Protein AF-A0A067DI49-F1 (afdb_monomer)

Sequence (352 aa):
MDDAMISKYVERSDAVLLVIIPATQTPDVSSYRALRIAKEHDADSTRTVGIISKMDQAEGDSKALAAVRALLLNQGPPKTSDIPWVAVIGQSVAISSVTSSGAAADSSLEAAWRAEVETLKRLLSGAPQNKLGRVALVDTIAGQIRNRMSLRVPKLLSGLQGKSQIVQDELLKLGDQILENTEGTKALALQLCREFEDKFLQHITGGEGNGWKVVASFEGNFPNRMKQLPLDRHFDMKNVKRVVLEADGYQPYLISPEKGLRSLIKSVLEMAKEPSRLCVDEVHRVLVDIVSAAANATPGLGRYPPFKREVVEIASAALDRFKSDAKKMVVALVDMERVFVPPQHFIRLVQR

InterPro domains:
  IPR000375 Dynamin stalk domain [PF01031] (124-341)
  IPR022812 Dynamin [PTHR11566] (4-348)
  IPR027417 P-loop containing nucleoside triphosphate hydrolase [G3DSA:3.40.50.300] (2-170)
  IPR027417 P-loop containing nucleoside triphosphate hydrolase [SSF52540] (4-163)
  IPR030381 Dynamin-type guanine nucleotide-binding (G) domain [PS51718] (1-154)

Organism: Citrus sinensis (NCBI:txid2711)

Secondary structure (DSSP, 8-state):
--HHHHHHHHSSTTPPEEEEEEGGGGGGGGG-HHHHHHHHH-TT-TTEEEEEE-GGGGTT-HHHHHHHHHHHTT-S-GGGTTS-EEE---S-S-GGG--S-TT-HHHHHHHHHHHHHHHHHHHTTTS-GGGBHHHHHHHHHHHHHHHHHHHHHHHHHHHHHHHHHHHHHHHHHH-S----SHHHHHHHHHHHHHHHHHHHHHHHHSS-TTTHHHHHIIIIIHHHHHHTS-HHHHT-HHHHHHHHHHHH-SSPPSS--HHHHHHHHHHHHHHTHHHHHHHHHHHHHHHHHHHHHHHHH-HHHHT-HHHHHHHHHHHHHHHHHHHHHHHHHHHHHHHHHHH---HHHHHHHH--

Foldseek 3Di:
DDPVVVCVQLLPLLDQQEAEDELVCLLVVVVDPSLVSNCVNCVLQLRYAYEHEQVVVCVPPPSSLVSLQCLLVLNHDPSRSNHNYAYEYDPPPDPPPPPDDPDCPVVVVVVVQVVRLVVCCVSNPPGDSCRYTDVSVCVVNVVSNVSSCVVVVVVVVVVVVVVVVVVVVVDVLLDDDDDPDPVSVVVLLVVLVVLLVVLLVCCQPVVPDLNVQLVCLVPPVLVVVLVPPPVVVLPPPVNLVVLLCVQQNDDDDPDDSVRSVLSSVLVSLQSSLVSQLVSLVSSLVSSLVSSVVSLVVRSSNVNPVVSSVVSSVVSNVVSVVVSVVSSVVSNVVSVVCSVDDDPVVVVVVVVD

Solvent-accessible surface area (backbone atoms only — not comparable to full-atom values): 19640 Å² total; per-residue (Å²): 133,61,66,74,68,53,47,69,52,59,67,39,90,84,50,75,45,77,37,77,42,50,27,68,52,38,70,53,48,90,74,35,66,61,52,52,58,46,41,74,70,34,75,76,26,87,48,39,37,34,34,34,30,41,47,71,78,24,72,87,41,69,64,22,49,52,34,47,48,27,35,60,70,42,64,38,60,85,94,41,38,65,32,59,40,27,40,30,67,54,91,80,66,77,74,84,79,73,86,83,72,100,82,56,68,70,64,53,51,54,49,51,51,51,52,46,34,53,51,49,49,66,75,41,70,90,55,64,69,77,31,42,23,64,67,27,41,50,54,52,50,51,50,50,51,50,54,53,45,67,68,42,52,62,56,52,50,52,53,49,51,53,51,50,49,53,52,51,57,52,45,61,73,72,48,77,80,84,54,90,46,73,65,48,47,52,54,50,52,52,50,44,50,49,52,32,50,55,40,40,50,40,27,58,72,65,58,47,80,60,26,49,57,49,54,43,40,64,74,44,53,37,54,51,50,62,68,66,50,68,54,69,69,58,65,28,69,70,46,43,52,48,50,29,39,72,58,64,44,93,67,88,73,97,61,85,66,61,57,16,54,53,48,52,51,35,55,55,47,55,62,50,41,58,51,53,43,51,42,49,55,52,43,48,53,49,51,48,52,38,50,56,49,17,52,67,70,25,69,70,36,65,77,37,63,69,60,40,49,53,54,48,50,54,54,46,56,49,50,56,52,51,44,56,52,50,45,50,51,54,45,49,55,44,50,55,59,48,74,60,78,62,71,66,59,60,58,54,60,76,76,106

Nearest PDB structures (foldseek):
  8t1h-assembly1_B  TM=4.678E-01  e=9.855E-09  Homo sapiens
  5a3f-assembly1_C  TM=5.062E-01  e=3.973E-08  Homo sapiens
  5a3f-assembly1_A  TM=5.068E-01  e=6.143E-08  Homo sapiens
  5xgf-assembly1_A  TM=1.375E-01  e=3.367E+00  Vibrio diabolicus E0666

pLDDT: mean 85.19, std 12.24, range [36.28, 97.56]

Mean predicted aligned error: 13.89 Å

Radius of gyration: 49.37 Å; Cα contacts (8 Å, |Δi|>4): 325; chains: 1; bounding box: 97×49×128 Å

Structure (mmCIF, N/CA/C/O backbone):
data_AF-A0A067DI49-F1
#
_entry.id   AF-A0A067DI49-F1
#
loop_
_atom_site.group_PDB
_atom_site.id
_atom_site.type_symbol
_atom_site.label_atom_id
_atom_site.label_alt_id
_atom_site.label_comp_id
_atom_site.label_asym_id
_atom_site.label_entity_id
_atom_site.label_seq_id
_atom_site.pdbx_PDB_ins_code
_atom_site.Cartn_x
_atom_site.Cartn_y
_atom_site.Cartn_z
_atom_site.occupancy
_atom_site.B_iso_or_equiv
_atom_site.auth_seq_id
_atom_site.auth_comp_id
_atom_site.auth_asym_id
_atom_site.auth_atom_id
_atom_site.pdbx_PDB_model_num
ATOM 1 N N . MET A 1 1 ? -45.651 5.277 33.529 1.00 55.59 1 MET A N 1
ATOM 2 C CA . MET A 1 1 ? -44.283 5.098 33.003 1.00 55.59 1 MET A CA 1
ATOM 3 C C . MET A 1 1 ? -44.410 4.351 31.697 1.00 55.59 1 MET A C 1
ATOM 5 O O . MET A 1 1 ? -45.009 3.278 31.703 1.00 55.59 1 MET A O 1
ATOM 9 N N . ASP A 1 2 ? -43.912 4.941 30.618 1.00 72.06 2 ASP A N 1
ATOM 10 C CA . ASP A 1 2 ? -43.999 4.364 29.278 1.00 72.06 2 ASP A CA 1
ATOM 11 C C . ASP A 1 2 ? -43.002 3.210 29.139 1.00 72.06 2 ASP A C 1
ATOM 13 O O . ASP A 1 2 ? -41.824 3.360 29.471 1.00 72.06 2 ASP A O 1
ATOM 17 N N . ASP A 1 3 ? -43.464 2.060 28.641 1.00 70.44 3 ASP A N 1
ATOM 18 C CA . ASP A 1 3 ? -42.633 0.860 28.450 1.00 70.44 3 ASP A CA 1
ATOM 19 C C . ASP A 1 3 ? -41.401 1.130 27.574 1.00 70.44 3 ASP A C 1
ATOM 21 O O . ASP A 1 3 ? -40.319 0.604 27.835 1.00 70.44 3 ASP A O 1
ATOM 25 N N . ALA A 1 4 ? -41.527 2.042 26.607 1.00 73.69 4 ALA A N 1
ATOM 26 C CA . ALA A 1 4 ? -40.431 2.474 25.744 1.00 73.69 4 ALA A CA 1
ATOM 27 C C . ALA A 1 4 ? -39.273 3.128 26.521 1.00 73.69 4 ALA 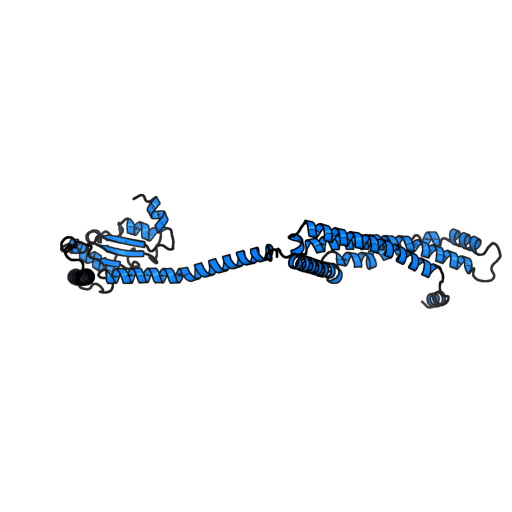A C 1
ATOM 29 O O . ALA A 1 4 ? -38.106 2.965 26.160 1.00 73.69 4 ALA A O 1
ATOM 30 N N . MET A 1 5 ? -39.571 3.848 27.610 1.00 81.88 5 MET A N 1
ATOM 31 C CA . MET A 1 5 ? -38.541 4.488 28.428 1.00 81.88 5 MET A CA 1
ATOM 32 C C . MET A 1 5 ? -37.780 3.454 29.263 1.00 81.88 5 MET A C 1
ATOM 34 O O . MET A 1 5 ? -36.565 3.561 29.390 1.00 81.88 5 MET A O 1
ATOM 38 N N . ILE A 1 6 ? -38.471 2.441 29.795 1.00 83.81 6 ILE A N 1
ATOM 39 C CA . ILE A 1 6 ? -37.869 1.376 30.613 1.00 83.81 6 ILE A CA 1
ATOM 40 C C . ILE A 1 6 ? -37.012 0.445 29.742 1.00 83.81 6 ILE A C 1
ATOM 42 O O . ILE A 1 6 ? -35.877 0.149 30.123 1.00 83.81 6 ILE A O 1
ATOM 46 N N . SER A 1 7 ? -37.499 0.061 28.554 1.00 83.56 7 SER A N 1
ATOM 47 C CA . SER A 1 7 ? -36.782 -0.828 27.619 1.00 83.56 7 SER A CA 1
ATOM 48 C C . SER A 1 7 ? -35.371 -0.320 27.318 1.00 83.56 7 SER A C 1
ATOM 50 O O . SER A 1 7 ? -34.394 -1.052 27.472 1.00 83.56 7 SER A O 1
ATOM 52 N N . LYS A 1 8 ? -35.232 0.988 27.053 1.00 87.31 8 LYS A N 1
ATOM 53 C CA . LYS A 1 8 ? -33.941 1.629 26.755 1.00 87.31 8 LYS A CA 1
ATOM 54 C C . LYS A 1 8 ? -32.885 1.439 27.852 1.00 87.31 8 LYS A C 1
ATOM 56 O O . LYS A 1 8 ? -31.695 1.391 27.547 1.00 87.31 8 LYS A O 1
ATOM 61 N N . TYR A 1 9 ? -33.282 1.376 29.124 1.00 88.31 9 TYR A N 1
ATOM 62 C CA . TYR A 1 9 ? -32.339 1.174 30.232 1.00 88.31 9 TYR A CA 1
ATOM 63 C C . TYR A 1 9 ? -32.104 -0.308 30.525 1.00 88.31 9 TYR A C 1
ATOM 65 O O . TYR A 1 9 ? -30.973 -0.690 30.822 1.00 88.31 9 TYR A O 1
ATOM 73 N N . VAL A 1 10 ? -33.142 -1.139 30.417 1.00 89.69 10 VAL A N 1
ATOM 74 C CA . VAL A 1 10 ? -33.071 -2.571 30.740 1.00 89.69 10 VAL A CA 1
ATOM 75 C C . VAL A 1 10 ? -32.309 -3.362 29.663 1.00 89.69 10 VAL A C 1
ATOM 77 O O . VAL A 1 10 ? -31.545 -4.276 29.991 1.00 89.69 10 VAL A O 1
ATOM 80 N N . GLU A 1 11 ? -32.414 -2.968 28.391 1.00 89.19 11 GLU A N 1
ATOM 81 C CA . GLU A 1 11 ? -31.666 -3.563 27.271 1.00 89.19 11 GLU A CA 1
ATOM 82 C C . GLU A 1 11 ? -30.151 -3.453 27.442 1.00 89.19 11 GLU A C 1
ATOM 84 O O . GLU A 1 11 ? -29.393 -4.322 27.001 1.00 89.19 11 GLU A O 1
ATOM 89 N N . ARG A 1 12 ? -29.675 -2.392 28.101 1.00 88.81 12 ARG A N 1
ATOM 90 C CA . ARG A 1 12 ? -28.240 -2.171 28.225 1.00 88.81 12 ARG A CA 1
ATOM 91 C C . ARG A 1 12 ? -27.620 -3.224 29.127 1.00 88.81 12 ARG A C 1
ATOM 93 O O . ARG A 1 12 ? -27.820 -3.187 30.335 1.00 88.81 12 ARG A O 1
ATOM 100 N N . SER A 1 13 ? -26.794 -4.103 28.561 1.00 83.88 13 SER A N 1
ATOM 101 C CA . SER A 1 13 ? -26.072 -5.164 29.291 1.00 83.88 13 SER A CA 1
ATOM 102 C C . SER A 1 13 ? -25.235 -4.685 30.494 1.00 83.88 13 SER A C 1
ATOM 104 O O . SER A 1 13 ? -24.779 -5.507 31.292 1.00 83.88 13 SER A O 1
ATOM 106 N N . ASP A 1 14 ? -25.018 -3.376 30.643 1.00 83.69 14 ASP A N 1
ATOM 107 C CA . ASP A 1 14 ? -24.306 -2.768 31.758 1.00 83.69 14 ASP A CA 1
ATOM 108 C C . ASP A 1 14 ? -25.160 -2.235 32.906 1.00 83.69 14 ASP A C 1
ATOM 110 O O . ASP A 1 14 ? -24.605 -1.841 33.931 1.00 83.69 14 ASP A O 1
ATOM 114 N N . ALA A 1 15 ? -26.480 -2.248 32.766 1.00 89.44 15 ALA A N 1
ATOM 115 C CA . ALA A 1 15 ? -27.379 -1.908 33.852 1.00 89.44 15 ALA A CA 1
ATOM 116 C C . ALA A 1 15 ? -27.474 -3.061 34.863 1.00 89.44 15 ALA A C 1
ATOM 118 O O . ALA A 1 15 ? -27.574 -4.227 34.474 1.00 89.44 15 ALA A O 1
ATOM 119 N N . VAL A 1 16 ? -27.486 -2.722 36.154 1.00 91.88 16 VAL A N 1
ATOM 120 C CA . VAL A 1 16 ? -27.940 -3.618 37.226 1.00 91.88 16 VAL A CA 1
ATOM 121 C C . VAL A 1 16 ? -29.437 -3.385 37.407 1.00 91.88 16 VAL A C 1
ATOM 123 O O . VAL A 1 16 ? -29.873 -2.249 37.589 1.00 91.88 16 VAL A O 1
ATOM 126 N N . LEU A 1 17 ? -30.224 -4.452 37.318 1.00 93.81 17 LEU A N 1
ATOM 127 C CA . LEU A 1 17 ? -31.678 -4.406 37.394 1.00 93.81 17 LEU A CA 1
ATOM 128 C C . LEU A 1 17 ? -32.112 -4.596 38.846 1.00 93.81 17 LEU A C 1
ATOM 130 O O . LEU A 1 17 ? -31.770 -5.593 39.475 1.00 93.81 17 LEU A O 1
ATOM 134 N N . LEU A 1 18 ? -32.876 -3.647 39.380 1.00 93.94 18 LEU A N 1
ATOM 135 C CA . LEU A 1 18 ? -33.420 -3.714 40.736 1.00 93.94 18 LEU A CA 1
ATOM 136 C C . LEU A 1 18 ? -34.926 -3.971 40.650 1.00 93.94 18 LEU A C 1
ATOM 138 O O . LEU A 1 18 ? -35.691 -3.097 40.240 1.00 93.94 18 LEU A O 1
ATOM 142 N N . VAL A 1 19 ? -35.358 -5.177 41.016 1.00 93.81 19 VAL A N 1
ATOM 143 C CA . VAL A 1 19 ? -36.769 -5.582 40.992 1.00 93.81 19 VAL A CA 1
ATOM 144 C C . VAL A 1 19 ? -37.356 -5.394 42.383 1.00 93.81 19 VAL A C 1
ATOM 146 O O . VAL A 1 19 ? -37.091 -6.181 43.285 1.00 93.81 19 VAL A O 1
ATOM 149 N N . ILE A 1 20 ? -38.160 -4.346 42.560 1.00 93.12 20 ILE A N 1
ATOM 150 C CA . ILE A 1 20 ? -38.756 -3.994 43.854 1.00 93.12 20 ILE A CA 1
ATOM 151 C C . ILE A 1 20 ? -40.190 -4.517 43.930 1.00 93.12 20 ILE A C 1
ATOM 153 O O . ILE A 1 20 ? -41.032 -4.148 43.107 1.00 93.12 20 ILE A O 1
ATOM 157 N N . ILE A 1 21 ? -40.472 -5.336 44.942 1.00 92.62 21 ILE A N 1
ATOM 158 C CA . ILE A 1 21 ? -41.776 -5.962 45.180 1.00 92.62 21 ILE A CA 1
ATOM 159 C C . ILE A 1 21 ? -42.216 -5.670 46.624 1.00 92.62 21 ILE A C 1
ATOM 161 O O . ILE A 1 21 ? -41.411 -5.808 47.546 1.00 92.62 21 ILE A O 1
ATOM 165 N N . PRO A 1 22 ? -43.457 -5.222 46.871 1.00 92.38 22 PRO A N 1
ATOM 166 C CA . PRO A 1 22 ? -43.994 -5.106 48.227 1.00 92.38 22 PRO A CA 1
ATOM 167 C C . PRO A 1 22 ? -44.171 -6.479 48.887 1.00 92.38 22 PRO A C 1
ATOM 169 O O . PRO A 1 22 ? -44.634 -7.416 48.239 1.00 92.38 22 PRO A O 1
ATOM 172 N N . ALA A 1 23 ? -43.890 -6.588 50.186 1.00 90.50 23 ALA A N 1
ATOM 173 C CA . ALA A 1 23 ? -43.979 -7.843 50.934 1.00 90.50 23 ALA A CA 1
ATOM 174 C C . ALA A 1 23 ? -45.366 -8.507 50.843 1.00 90.50 23 ALA A C 1
ATOM 176 O O . ALA A 1 23 ? -45.455 -9.723 50.677 1.00 90.50 23 ALA A O 1
ATOM 177 N N . THR A 1 24 ? -46.442 -7.719 50.847 1.00 89.38 24 THR A N 1
ATOM 178 C CA . THR A 1 24 ? -47.829 -8.200 50.714 1.00 89.38 24 THR A CA 1
ATOM 179 C C . THR A 1 24 ? -48.140 -8.827 49.350 1.00 89.38 24 THR A C 1
ATOM 181 O O . THR A 1 24 ? -49.028 -9.665 49.249 1.00 89.38 24 THR A O 1
ATOM 184 N N . GLN A 1 25 ? -47.396 -8.471 48.298 1.00 90.44 25 GLN A N 1
ATOM 185 C CA . GLN A 1 25 ? -47.594 -8.970 46.927 1.00 90.44 25 GLN A CA 1
ATOM 186 C C . GLN A 1 25 ? -46.663 -10.138 46.572 1.00 90.44 25 GLN A C 1
ATOM 188 O O . GLN A 1 25 ? -46.716 -10.678 45.468 1.00 90.44 25 GLN A O 1
ATOM 193 N N . THR A 1 26 ? -45.817 -10.557 47.512 1.00 88.06 26 THR A N 1
ATOM 194 C CA . THR A 1 26 ? -44.875 -11.667 47.333 1.00 88.06 26 THR A CA 1
ATOM 195 C C . THR A 1 26 ? -45.530 -13.008 46.965 1.00 88.06 26 THR A C 1
ATOM 197 O O . THR A 1 26 ? -44.933 -13.741 46.176 1.00 88.06 26 THR A O 1
ATOM 200 N N . PRO A 1 27 ? -46.739 -13.368 47.449 1.00 89.00 27 PRO A N 1
ATOM 201 C CA . PRO A 1 27 ? -47.404 -14.600 47.015 1.00 89.00 27 PRO A CA 1
ATOM 202 C C . PRO A 1 27 ? -47.628 -14.680 45.497 1.00 89.00 27 PRO A C 1
ATOM 204 O O . PRO A 1 27 ? -47.541 -15.764 44.925 1.00 89.00 27 PRO A O 1
ATOM 207 N N . ASP A 1 28 ? -47.822 -13.533 44.839 1.00 89.69 28 ASP A N 1
ATOM 208 C CA . ASP A 1 28 ? -48.100 -13.432 43.402 1.00 89.69 28 ASP A CA 1
ATOM 209 C C . ASP A 1 28 ? -46.881 -12.949 42.595 1.00 89.69 28 ASP A C 1
ATOM 211 O O . ASP A 1 28 ? -47.020 -12.455 41.472 1.00 89.69 28 ASP A O 1
ATOM 215 N N . VAL A 1 29 ? -45.663 -13.135 43.128 1.00 88.56 29 VAL A N 1
ATOM 216 C CA . VAL A 1 29 ? -44.389 -12.651 42.556 1.00 88.56 29 VAL A CA 1
ATOM 217 C C . VAL A 1 29 ? -44.216 -12.977 41.065 1.00 88.56 29 VAL A C 1
ATOM 219 O O . VAL A 1 29 ? -43.705 -12.160 40.303 1.00 88.56 29 VAL A O 1
ATOM 222 N N . SER A 1 30 ? -44.698 -14.143 40.618 1.00 86.44 30 SER A N 1
ATOM 223 C CA . SER A 1 30 ? -44.573 -14.611 39.227 1.00 86.44 30 SER A CA 1
ATOM 224 C C . SER A 1 30 ? -45.362 -13.762 38.223 1.00 86.44 30 SER A C 1
ATOM 226 O O . SER A 1 30 ? -45.033 -13.751 37.037 1.00 86.44 30 SER A O 1
ATOM 228 N N . SER A 1 31 ? -46.404 -13.071 38.691 1.00 88.50 31 SER A N 1
ATOM 229 C CA . SER A 1 31 ? -47.254 -12.180 37.892 1.00 88.50 31 SER A CA 1
ATOM 230 C C . SER A 1 31 ? -46.754 -10.733 37.874 1.00 88.50 31 SER A C 1
ATOM 232 O O . SER A 1 31 ? -47.249 -9.910 37.101 1.00 88.50 31 SER A O 1
ATOM 234 N N . TYR A 1 32 ? -45.755 -10.408 38.701 1.00 90.56 32 TYR A N 1
ATOM 235 C CA . TYR A 1 32 ? -45.306 -9.039 38.884 1.00 90.56 32 TYR A CA 1
ATOM 236 C C . TYR A 1 32 ? -44.615 -8.508 37.622 1.00 90.56 32 TYR A C 1
ATOM 238 O O . TYR A 1 32 ? -43.635 -9.075 37.128 1.00 90.56 32 TYR A O 1
ATOM 246 N N . ARG A 1 33 ? -45.107 -7.378 37.098 1.00 89.56 33 ARG A N 1
ATOM 247 C CA . ARG A 1 33 ? -44.651 -6.805 35.818 1.00 89.56 33 ARG A CA 1
ATOM 248 C C . ARG A 1 33 ? -43.145 -6.554 35.783 1.00 89.56 33 ARG A C 1
ATOM 250 O O . ARG A 1 33 ? -42.508 -6.878 34.785 1.00 89.56 33 ARG A O 1
ATOM 257 N N . ALA A 1 34 ? -42.576 -6.011 36.861 1.00 89.19 34 ALA A N 1
ATOM 258 C CA . ALA A 1 34 ? -41.148 -5.700 36.910 1.00 89.19 34 ALA A CA 1
ATOM 259 C C . ALA A 1 34 ? -40.275 -6.963 36.826 1.00 89.19 34 ALA A C 1
ATOM 261 O O . ALA A 1 34 ? -39.234 -6.939 36.177 1.00 89.19 34 ALA A O 1
ATOM 262 N N . LEU A 1 35 ? -40.725 -8.080 37.415 1.00 91.25 35 LEU A N 1
ATOM 263 C CA . LEU A 1 35 ? -40.021 -9.358 37.314 1.00 91.25 35 LEU A CA 1
ATOM 264 C C . LEU A 1 35 ? -40.076 -9.907 35.885 1.00 91.25 35 LEU A C 1
ATOM 266 O O . LEU A 1 35 ? -39.073 -10.410 35.384 1.00 91.25 35 LEU A O 1
ATOM 270 N N . ARG A 1 36 ? -41.230 -9.789 35.214 1.00 90.50 36 ARG A N 1
ATOM 271 C CA . ARG A 1 36 ? -41.388 -10.233 33.821 1.00 90.50 36 ARG A CA 1
ATOM 272 C C . ARG A 1 36 ? -40.436 -9.491 32.882 1.00 90.50 36 ARG A C 1
ATOM 274 O O . ARG A 1 36 ? -39.726 -10.145 32.131 1.00 90.50 36 ARG A O 1
ATOM 281 N N . ILE A 1 37 ? -40.383 -8.161 32.987 1.00 90.25 37 ILE A N 1
ATOM 282 C CA . ILE A 1 37 ? -39.475 -7.322 32.187 1.00 90.25 37 ILE A CA 1
ATOM 283 C C . ILE A 1 37 ? -38.010 -7.666 32.496 1.00 90.25 37 ILE A C 1
ATOM 285 O O . ILE A 1 37 ? -37.200 -7.802 31.585 1.00 90.25 37 ILE A O 1
ATOM 289 N N . ALA A 1 38 ? -37.657 -7.864 33.771 1.00 91.19 38 ALA A N 1
ATOM 290 C CA . ALA A 1 38 ? -36.295 -8.250 34.134 1.00 91.19 38 ALA A CA 1
ATOM 291 C C . ALA A 1 38 ? -35.897 -9.604 33.524 1.00 91.19 38 ALA A C 1
ATOM 293 O O . ALA A 1 38 ? -34.827 -9.709 32.935 1.00 91.19 38 ALA A O 1
ATOM 294 N N . LYS A 1 39 ? -36.766 -10.621 33.589 1.00 90.44 39 LYS A N 1
ATOM 295 C CA . LYS A 1 39 ? -36.492 -11.950 33.013 1.00 90.44 39 LYS A CA 1
ATOM 296 C C . LYS A 1 39 ? -36.500 -11.979 31.481 1.00 90.44 39 LYS A C 1
ATOM 298 O O . LYS A 1 39 ? -35.840 -12.839 30.911 1.00 90.44 39 LYS A O 1
ATOM 303 N N . GLU A 1 40 ? -37.194 -11.056 30.821 1.00 91.06 40 GLU A N 1
ATOM 304 C CA . GLU A 1 40 ? -37.155 -10.907 29.359 1.00 91.06 40 GLU A CA 1
ATOM 305 C C . GLU A 1 40 ? -35.768 -10.465 28.862 1.00 91.06 40 GLU A C 1
ATOM 307 O O . GLU A 1 40 ? -35.294 -10.943 27.836 1.00 91.06 40 GLU A O 1
ATOM 312 N N . HIS A 1 41 ? -35.075 -9.620 29.633 1.00 90.56 41 HIS A N 1
ATOM 313 C CA . HIS A 1 41 ? -33.753 -9.088 29.276 1.00 90.56 41 HIS A CA 1
ATOM 314 C C . HIS A 1 41 ? -32.581 -9.675 30.091 1.00 90.56 41 HIS A C 1
ATOM 316 O O . HIS A 1 41 ? -31.421 -9.328 29.843 1.00 90.56 41 HIS A O 1
ATOM 322 N N . ASP A 1 42 ? -32.855 -10.513 31.091 1.00 91.62 42 ASP A N 1
ATOM 323 C CA . ASP A 1 42 ? -31.879 -11.184 31.960 1.00 91.62 42 ASP A CA 1
ATOM 324 C C . ASP A 1 42 ? -32.443 -12.530 32.454 1.00 91.62 42 ASP A C 1
ATOM 326 O O . ASP A 1 42 ? -32.758 -12.710 33.635 1.00 91.62 42 ASP A O 1
ATOM 330 N N . ALA A 1 43 ? -32.603 -13.479 31.524 1.00 90.06 43 ALA A N 1
ATOM 331 C CA . ALA A 1 43 ? -33.189 -14.798 31.781 1.00 90.06 43 ALA A CA 1
ATOM 332 C C . ALA A 1 43 ? -32.474 -15.558 32.914 1.00 90.06 43 ALA A C 1
ATOM 334 O O . ALA A 1 43 ? -33.137 -16.106 33.796 1.00 90.06 43 ALA A O 1
ATOM 335 N N . ASP A 1 44 ? -31.143 -15.489 32.942 1.00 88.94 44 ASP A N 1
ATOM 336 C CA . ASP A 1 44 ? -30.279 -16.144 33.934 1.00 88.94 44 ASP A CA 1
ATOM 337 C C . ASP A 1 44 ? -30.088 -15.311 35.216 1.00 88.94 44 ASP A C 1
ATOM 339 O O . ASP A 1 44 ? -29.379 -15.715 36.133 1.00 88.94 44 ASP A O 1
ATOM 343 N N . SER A 1 45 ? -30.696 -14.120 35.293 1.00 90.06 45 SER A N 1
ATOM 344 C CA . SER A 1 45 ? -30.607 -13.217 36.451 1.00 90.06 45 SER A CA 1
ATOM 345 C C . SER A 1 45 ? -29.181 -12.816 36.861 1.00 90.06 45 SER A C 1
ATOM 347 O O . SER A 1 45 ? -28.916 -12.493 38.017 1.00 90.06 45 SER A O 1
ATOM 349 N N . THR A 1 46 ? -28.260 -12.752 35.896 1.00 88.94 46 THR A N 1
ATOM 350 C CA . THR A 1 46 ? -26.837 -12.427 36.119 1.00 88.94 46 THR A CA 1
ATOM 351 C C . THR A 1 46 ? -26.571 -10.976 36.518 1.00 88.94 46 THR A C 1
ATOM 353 O O . THR A 1 46 ? -25.434 -10.617 36.838 1.00 88.94 46 THR A O 1
ATOM 356 N N . ARG A 1 47 ? -27.580 -10.109 36.417 1.00 91.25 47 ARG A N 1
ATOM 357 C CA . ARG A 1 47 ? -27.494 -8.673 36.715 1.00 91.25 47 ARG A CA 1
ATOM 358 C C . ARG A 1 47 ? -28.749 -8.151 37.411 1.00 91.25 47 ARG A C 1
ATOM 360 O O . ARG A 1 47 ? -28.959 -6.941 37.436 1.00 91.25 47 ARG A O 1
ATOM 367 N N . THR A 1 48 ? -29.574 -9.042 37.956 1.00 93.69 48 THR A N 1
ATOM 368 C CA . THR A 1 48 ? -30.843 -8.703 38.606 1.00 93.69 48 THR A CA 1
ATOM 369 C C . THR A 1 48 ? -30.741 -8.902 40.115 1.00 93.69 48 THR A C 1
ATOM 371 O O . THR A 1 48 ? -30.243 -9.925 40.568 1.00 93.69 48 THR A O 1
ATOM 374 N N . VAL A 1 49 ? -31.233 -7.945 40.901 1.00 94.88 49 VAL A N 1
ATOM 375 C CA . VAL A 1 49 ? -31.379 -8.041 42.361 1.00 94.88 49 VAL A CA 1
ATOM 376 C C . VAL A 1 49 ? -32.841 -7.843 42.722 1.00 94.88 49 VAL A C 1
ATOM 378 O O . VAL A 1 49 ? -33.480 -6.893 42.267 1.00 94.88 49 VAL A O 1
ATOM 381 N N . GLY A 1 50 ? -33.367 -8.738 43.548 1.00 94.50 50 GLY A N 1
ATOM 382 C CA . GLY A 1 50 ? -34.722 -8.663 44.065 1.00 94.50 50 GLY A CA 1
ATOM 383 C C . GLY A 1 50 ? -34.757 -7.925 45.399 1.00 94.50 50 GLY A C 1
ATOM 384 O O . GLY A 1 50 ? -33.975 -8.217 46.300 1.00 94.50 50 GLY A O 1
ATOM 385 N N . ILE A 1 51 ? -35.672 -6.975 45.549 1.00 95.12 51 ILE A N 1
ATOM 386 C CA . ILE A 1 51 ? -35.852 -6.193 46.772 1.00 95.12 51 ILE A CA 1
ATOM 387 C C . ILE A 1 51 ? -37.288 -6.377 47.242 1.00 95.12 51 ILE A C 1
ATOM 389 O O . ILE A 1 51 ? -38.231 -6.001 46.546 1.00 95.12 51 ILE A O 1
ATOM 393 N N . ILE A 1 52 ? -37.452 -6.925 48.440 1.00 93.56 52 ILE A N 1
ATOM 394 C CA . ILE A 1 52 ? -38.747 -7.065 49.095 1.00 93.56 52 ILE A CA 1
ATOM 395 C C . ILE A 1 52 ? -38.901 -5.894 50.060 1.00 93.56 52 ILE A C 1
ATOM 397 O O . ILE A 1 52 ? -38.200 -5.810 51.064 1.00 93.56 52 ILE A O 1
ATOM 401 N N . SER A 1 53 ? -39.791 -4.968 49.726 1.00 91.69 53 SER A N 1
ATOM 402 C CA . SER A 1 53 ? -40.021 -3.726 50.471 1.00 91.69 53 SER A CA 1
ATOM 403 C C . SER A 1 53 ? -41.258 -3.810 51.367 1.00 91.69 53 SER A C 1
ATOM 405 O O . SER A 1 53 ? -42.100 -4.685 51.180 1.00 91.69 53 SER A O 1
ATOM 407 N N . LYS A 1 54 ? -41.408 -2.856 52.295 1.00 88.69 54 LYS A N 1
ATOM 408 C CA . LYS A 1 54 ? -42.599 -2.708 53.157 1.00 88.69 54 LYS A CA 1
ATOM 409 C C . LYS A 1 54 ? -42.922 -3.968 53.979 1.00 88.69 54 LYS A C 1
ATOM 411 O O . LYS A 1 54 ? -44.071 -4.399 54.038 1.00 88.69 54 LYS A O 1
ATOM 416 N N . MET A 1 55 ? -41.899 -4.592 54.571 1.00 87.62 55 MET A N 1
ATOM 417 C CA . MET A 1 55 ? -42.077 -5.814 55.373 1.00 87.62 55 MET A CA 1
ATOM 418 C C . MET A 1 55 ? -42.967 -5.605 56.607 1.00 87.62 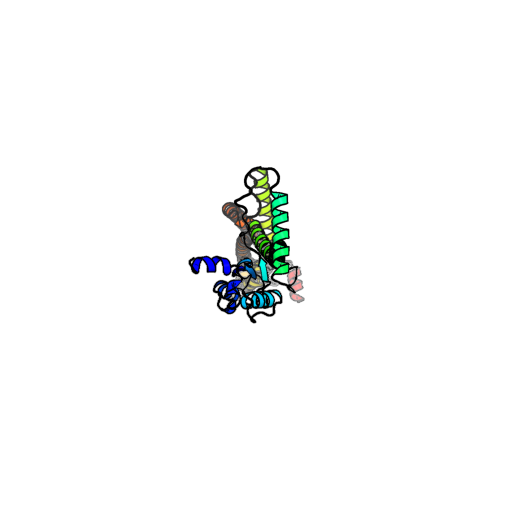55 MET A C 1
ATOM 420 O O . MET A 1 55 ? -43.642 -6.530 57.042 1.00 87.62 55 MET A O 1
ATOM 424 N N . ASP A 1 56 ? -42.993 -4.385 57.136 1.00 84.25 56 ASP A N 1
ATOM 425 C CA . ASP A 1 56 ? -43.867 -3.934 58.219 1.00 84.25 56 ASP A CA 1
ATOM 426 C C . ASP A 1 56 ? -45.356 -4.135 57.897 1.00 84.25 56 ASP A C 1
ATOM 428 O O . ASP A 1 56 ? -46.131 -4.535 58.757 1.00 84.25 56 ASP A O 1
ATOM 432 N N . GLN A 1 57 ? -45.755 -3.957 56.636 1.00 85.81 57 GLN A N 1
ATOM 433 C CA . GLN A 1 57 ? -47.152 -4.113 56.212 1.00 85.81 57 GLN A CA 1
ATOM 434 C C . GLN A 1 57 ? -47.594 -5.576 56.080 1.00 85.81 57 GLN A C 1
ATOM 436 O O . GLN A 1 57 ? -48.781 -5.842 55.911 1.00 85.81 57 GLN A O 1
ATOM 441 N N . ALA A 1 58 ? -46.653 -6.520 56.126 1.00 84.88 58 ALA A N 1
ATOM 442 C CA . ALA A 1 58 ? -46.937 -7.951 56.123 1.00 84.88 58 ALA A CA 1
ATOM 443 C C . ALA A 1 58 ? -47.020 -8.538 57.549 1.00 84.88 58 ALA A C 1
ATOM 445 O O . ALA A 1 58 ? -47.225 -9.745 57.699 1.00 84.88 58 ALA A O 1
ATOM 446 N N . GLU A 1 59 ? -46.868 -7.718 58.600 1.00 79.62 59 GLU A N 1
ATOM 447 C CA . GLU A 1 59 ? -47.012 -8.140 59.999 1.00 79.62 59 GLU A CA 1
ATOM 448 C C . GLU A 1 59 ? -48.473 -8.553 60.267 1.00 79.62 59 GLU A C 1
ATOM 450 O O . GLU A 1 59 ? -49.367 -7.723 60.389 1.00 79.62 59 GLU A O 1
ATOM 455 N N . GLY A 1 60 ? -48.724 -9.868 60.291 1.00 80.88 60 GLY A N 1
ATOM 456 C CA . GLY A 1 60 ? -50.059 -10.465 60.457 1.00 80.88 60 GLY A CA 1
ATOM 457 C C . GLY A 1 60 ? -50.548 -11.295 59.263 1.00 80.88 60 GLY A C 1
ATOM 458 O O . GLY A 1 60 ? -51.459 -12.105 59.428 1.00 80.88 60 GLY A O 1
ATOM 459 N N . ASP A 1 61 ? -49.913 -11.179 58.092 1.00 89.00 61 ASP A N 1
ATOM 460 C CA . ASP A 1 61 ? -50.212 -12.013 56.920 1.00 89.00 61 ASP A CA 1
ATOM 461 C C . ASP A 1 61 ? -49.250 -13.210 56.851 1.00 89.00 61 ASP A C 1
ATOM 463 O O . ASP A 1 61 ? -48.120 -13.132 56.354 1.00 89.00 61 ASP A O 1
ATOM 467 N N . SER A 1 62 ? -49.709 -14.358 57.355 1.00 86.31 62 SER A N 1
ATOM 468 C CA . SER A 1 62 ? -48.920 -15.594 57.374 1.00 86.31 62 SER A CA 1
ATOM 469 C C . SER A 1 62 ? -48.557 -16.097 55.972 1.00 86.31 62 SER A C 1
ATOM 471 O O . SER A 1 62 ? -47.485 -16.685 55.801 1.00 86.31 62 SER A O 1
ATOM 473 N N . LYS A 1 63 ? -49.398 -15.834 54.960 1.00 89.12 63 LYS A N 1
ATOM 474 C CA . LYS A 1 63 ? -49.168 -16.248 53.570 1.00 89.12 63 LYS A CA 1
ATOM 475 C C . LYS A 1 63 ? -48.078 -15.393 52.929 1.00 89.12 63 LYS A C 1
ATOM 477 O O . LYS A 1 63 ? -47.170 -15.942 52.302 1.00 89.12 63 LYS A O 1
ATOM 482 N N . ALA A 1 64 ? -48.128 -14.074 53.119 1.00 89.38 64 ALA A N 1
ATOM 483 C CA . ALA A 1 64 ? -47.088 -13.165 52.642 1.00 89.38 64 ALA A CA 1
ATOM 484 C C . ALA A 1 64 ? -45.731 -13.474 53.290 1.00 89.38 64 ALA A C 1
ATOM 486 O O . ALA A 1 64 ? -44.738 -13.639 52.581 1.00 89.38 64 ALA A O 1
ATOM 487 N N . LEU A 1 65 ? -45.687 -13.652 54.614 1.00 88.44 65 LEU A N 1
ATOM 488 C CA . LEU A 1 65 ? -44.447 -13.977 55.329 1.00 88.44 65 LEU A CA 1
ATOM 489 C C . LEU A 1 65 ? -43.854 -15.327 54.895 1.00 88.44 65 LEU A C 1
ATOM 491 O O . LEU A 1 65 ? -42.637 -15.439 54.741 1.00 88.44 65 LEU A O 1
ATOM 495 N N . ALA A 1 66 ? -44.688 -16.343 54.649 1.00 88.19 66 ALA A N 1
ATOM 496 C CA . ALA A 1 66 ? -44.228 -17.625 54.114 1.00 88.19 66 ALA A CA 1
ATOM 497 C C . ALA A 1 66 ? -43.624 -17.479 52.705 1.00 88.19 66 ALA A C 1
ATOM 499 O O . ALA A 1 66 ? -42.545 -18.015 52.444 1.00 88.19 66 ALA A O 1
ATOM 500 N N . ALA A 1 67 ? -44.265 -16.704 51.822 1.00 89.56 67 ALA A N 1
ATOM 501 C CA . ALA A 1 67 ? -43.766 -16.444 50.470 1.00 89.56 67 ALA A CA 1
ATOM 502 C C . ALA A 1 67 ? -42.435 -15.668 50.472 1.00 89.56 67 ALA A C 1
ATOM 504 O O . ALA A 1 67 ? -41.512 -16.014 49.735 1.00 89.56 67 ALA A O 1
ATOM 505 N N . VAL A 1 68 ? -42.298 -14.662 51.343 1.00 89.56 68 VAL A N 1
ATOM 506 C CA . VAL A 1 68 ? -41.041 -13.919 51.535 1.00 89.56 68 VAL A CA 1
ATOM 507 C C . VAL A 1 68 ? -39.919 -14.848 51.988 1.00 89.56 68 VAL A C 1
ATOM 509 O O . VAL A 1 68 ? -38.830 -14.814 51.416 1.00 89.56 68 VAL A O 1
ATOM 512 N N . ARG A 1 69 ? -40.169 -15.708 52.984 1.00 89.19 69 ARG A N 1
ATOM 513 C CA . ARG A 1 69 ? -39.166 -16.678 53.456 1.00 89.19 69 ARG A CA 1
ATOM 514 C C . ARG A 1 69 ? -38.735 -17.625 52.340 1.00 89.19 69 ARG A C 1
ATOM 516 O O . ARG A 1 69 ? -37.537 -17.849 52.181 1.00 89.19 69 ARG A O 1
ATOM 523 N N . ALA A 1 70 ? -39.681 -18.117 51.539 1.00 89.19 70 ALA A N 1
ATOM 524 C CA . ALA A 1 70 ? -39.377 -18.965 50.392 1.00 89.19 70 ALA A CA 1
ATOM 525 C C . ALA A 1 70 ? -38.462 -18.252 49.379 1.00 89.19 70 ALA A C 1
ATOM 527 O O . ALA A 1 70 ? -37.459 -18.829 48.965 1.00 89.19 70 ALA A O 1
ATOM 528 N N . LEU A 1 71 ? -38.723 -16.982 49.038 1.00 90.00 71 LEU A N 1
ATOM 529 C CA . LEU A 1 71 ? -37.839 -16.206 48.153 1.00 90.00 71 LEU A CA 1
ATOM 530 C C . LEU A 1 71 ? -36.440 -15.993 48.743 1.00 90.00 71 LEU A C 1
ATOM 532 O O . LEU A 1 71 ? -35.445 -16.180 48.046 1.00 90.00 71 LEU A O 1
ATOM 536 N N . LEU A 1 72 ? -36.341 -15.645 50.029 1.00 89.88 72 LEU A N 1
ATOM 537 C CA . LEU A 1 72 ? -35.048 -15.432 50.692 1.00 89.88 72 LEU A CA 1
ATOM 538 C C . LEU A 1 72 ? -34.220 -16.722 50.797 1.00 89.88 72 LEU A C 1
ATOM 540 O O . LEU A 1 72 ? -32.990 -16.661 50.777 1.00 89.88 72 LEU A O 1
ATOM 544 N N . LEU A 1 73 ? -34.867 -17.885 50.867 1.00 89.00 73 LEU A N 1
ATOM 545 C CA . LEU A 1 73 ? -34.220 -19.201 50.854 1.00 89.00 73 LEU A CA 1
ATOM 546 C C . LEU A 1 73 ? -33.982 -19.750 49.437 1.00 89.00 73 LEU A C 1
ATOM 548 O O . LEU A 1 73 ? -33.507 -20.874 49.303 1.00 89.00 73 LEU A O 1
ATOM 552 N N . ASN A 1 74 ? -34.281 -18.971 48.389 1.00 87.12 74 ASN A N 1
ATOM 553 C CA . ASN A 1 74 ? -34.233 -19.388 46.981 1.00 87.12 74 ASN A CA 1
ATOM 554 C C . ASN A 1 74 ? -35.152 -20.592 46.661 1.00 87.12 74 ASN A C 1
ATOM 556 O O . ASN A 1 74 ? -34.923 -21.322 45.703 1.00 87.12 74 ASN A O 1
ATOM 560 N N . GLN A 1 75 ? -36.205 -20.788 47.455 1.00 86.44 75 GLN A N 1
ATOM 561 C CA . GLN A 1 75 ? -37.235 -21.827 47.309 1.00 86.44 75 GLN A CA 1
ATOM 562 C C . GLN A 1 75 ? -38.541 -21.274 46.711 1.00 86.44 75 GLN A C 1
ATOM 564 O O . GLN A 1 75 ? -39.600 -21.892 46.815 1.00 86.44 75 GLN A O 1
ATOM 569 N N . GLY A 1 76 ? -38.493 -20.074 46.132 1.00 83.94 76 GLY A N 1
ATOM 570 C CA . GLY A 1 76 ? -39.623 -19.489 45.425 1.00 83.94 76 GLY A CA 1
ATOM 571 C C . GLY A 1 76 ? -39.903 -20.162 44.077 1.00 83.94 76 GLY A C 1
ATOM 572 O O . GLY A 1 76 ? -39.284 -21.166 43.723 1.00 83.94 76 GLY A O 1
ATOM 573 N N . PRO A 1 77 ? -40.819 -19.592 43.277 1.00 86.00 77 PRO A N 1
ATOM 574 C CA . PRO A 1 77 ? -41.076 -20.060 41.920 1.00 86.00 77 PRO A CA 1
ATOM 575 C C . PRO A 1 77 ? -39.786 -20.155 41.080 1.00 86.00 77 PRO A C 1
ATOM 577 O O . PRO A 1 77 ? -38.886 -19.332 41.276 1.00 86.00 77 PRO A O 1
ATOM 580 N N . PRO A 1 78 ? -39.711 -21.047 40.071 1.00 84.38 78 PRO A N 1
ATOM 581 C CA . PRO A 1 78 ? -38.496 -21.266 39.272 1.00 84.38 78 PRO A CA 1
ATOM 582 C C . PRO A 1 78 ? -37.921 -19.992 38.639 1.00 84.38 78 PRO A C 1
ATOM 584 O O . PRO A 1 78 ? -36.720 -19.840 38.488 1.00 84.38 78 PRO A O 1
ATOM 587 N N . LYS A 1 79 ? -38.774 -19.012 38.315 1.00 83.44 79 LYS A N 1
ATOM 588 C CA . LYS A 1 79 ? -38.351 -17.714 37.762 1.00 83.44 79 LYS A CA 1
ATOM 589 C C . LYS A 1 79 ? -37.662 -16.794 38.780 1.00 83.44 79 LYS A C 1
ATOM 591 O O . LYS A 1 79 ? -37.280 -15.688 38.419 1.00 83.44 79 LYS A O 1
ATOM 596 N N . THR A 1 80 ? -37.547 -17.193 40.041 1.00 86.19 80 THR A N 1
ATOM 597 C CA . THR A 1 80 ? -37.034 -16.348 41.132 1.00 86.19 80 THR A CA 1
ATOM 598 C C . THR A 1 80 ? -35.860 -16.957 41.889 1.00 86.19 80 THR A C 1
ATOM 600 O O . THR A 1 80 ? -35.253 -16.238 42.678 1.00 86.19 80 THR A O 1
ATOM 603 N N . SER A 1 81 ? -35.525 -18.230 41.644 1.00 83.69 81 SER A N 1
ATOM 604 C CA . SER A 1 81 ? -34.463 -18.963 42.351 1.00 83.69 81 SER A CA 1
ATOM 605 C C . SER A 1 81 ? -33.072 -18.375 42.124 1.00 83.69 81 SER A C 1
ATOM 607 O O . SER A 1 81 ? -32.255 -18.361 43.041 1.00 83.69 81 SER A O 1
ATOM 609 N N . ASP A 1 82 ? -32.828 -17.852 40.921 1.00 87.25 82 ASP A N 1
ATOM 610 C CA . ASP A 1 82 ? -31.516 -17.335 40.504 1.00 87.25 82 ASP A CA 1
ATOM 611 C C . ASP A 1 82 ? -31.309 -15.864 40.899 1.00 87.25 82 ASP A C 1
ATOM 613 O O . ASP A 1 82 ? -30.231 -15.305 40.713 1.00 87.25 82 ASP A O 1
ATOM 617 N N . ILE A 1 83 ? -32.348 -15.216 41.440 1.00 91.12 83 ILE A N 1
ATOM 618 C CA . ILE A 1 83 ? -32.308 -13.808 41.835 1.00 91.12 83 ILE A CA 1
ATOM 619 C C . ILE A 1 83 ? -31.911 -13.716 43.315 1.00 91.12 83 ILE A C 1
ATOM 621 O O . ILE A 1 83 ? -32.592 -14.286 44.169 1.00 91.12 83 ILE A O 1
ATOM 625 N N . PRO A 1 84 ? -30.864 -12.954 43.675 1.00 92.00 84 PRO A N 1
ATOM 626 C CA . PRO A 1 84 ? -30.595 -12.625 45.066 1.00 92.00 84 PRO A CA 1
ATOM 627 C C . PRO A 1 84 ? -31.678 -11.674 45.593 1.00 92.00 84 PRO A C 1
ATOM 629 O O . PRO A 1 84 ? -31.756 -10.515 45.182 1.00 92.00 84 PRO A O 1
ATOM 632 N N . TRP A 1 85 ? -32.516 -12.173 46.502 1.00 93.25 85 TRP A N 1
ATOM 633 C CA . TRP A 1 85 ? -33.547 -11.390 47.185 1.00 93.25 85 TRP A CA 1
ATOM 634 C C . TRP A 1 85 ? -33.036 -10.804 48.499 1.00 93.25 85 TRP A C 1
ATOM 636 O O . TRP A 1 85 ? -32.416 -11.514 49.289 1.00 93.25 85 TRP A O 1
ATOM 646 N N . VAL A 1 86 ? -33.353 -9.538 48.760 1.00 93.25 86 VAL A N 1
ATOM 647 C CA . VAL A 1 86 ? -33.076 -8.858 50.031 1.00 93.25 86 VAL A CA 1
ATOM 648 C C . VAL A 1 86 ? -34.363 -8.250 50.572 1.00 93.25 86 VAL A C 1
ATOM 650 O O . VAL A 1 86 ? -35.106 -7.600 49.839 1.00 93.25 86 VAL A O 1
ATOM 653 N N . ALA A 1 87 ? -34.627 -8.454 51.859 1.00 92.25 87 ALA A N 1
ATOM 654 C CA . ALA A 1 87 ? -35.775 -7.878 52.546 1.00 92.25 87 ALA A CA 1
ATOM 655 C C . ALA A 1 87 ? -35.396 -6.580 53.260 1.00 92.25 87 ALA A C 1
ATOM 657 O O . ALA A 1 87 ? -34.422 -6.548 54.010 1.00 92.25 87 ALA A O 1
ATOM 658 N N . VAL A 1 88 ? -36.196 -5.533 53.070 1.00 90.81 88 VAL A N 1
ATOM 659 C CA . VAL A 1 88 ? -36.017 -4.223 53.705 1.00 90.81 88 VAL A CA 1
ATOM 660 C C . VAL A 1 88 ? -37.341 -3.680 54.232 1.00 90.81 88 VAL A C 1
ATOM 662 O O . VAL A 1 88 ? -38.412 -3.878 53.646 1.00 90.81 88 VAL A O 1
ATOM 665 N N . ILE A 1 89 ? -37.261 -2.941 55.332 1.00 85.69 89 ILE A N 1
ATOM 666 C CA . ILE A 1 89 ? -38.363 -2.124 55.827 1.00 85.69 89 ILE A CA 1
ATOM 667 C C . ILE A 1 89 ? -38.178 -0.736 55.208 1.00 85.69 89 ILE A C 1
ATOM 669 O O . ILE A 1 89 ? -37.125 -0.097 55.321 1.00 85.69 89 ILE A O 1
ATOM 673 N N . GLY A 1 90 ? -39.197 -0.276 54.477 1.00 69.38 90 GLY A N 1
ATOM 674 C CA . GLY A 1 90 ? -39.203 1.090 53.950 1.00 69.38 90 GLY A CA 1
ATOM 675 C C . GLY A 1 90 ? -39.124 2.109 55.093 1.00 69.38 90 GLY A C 1
ATOM 676 O O . GLY A 1 90 ? -39.246 1.755 56.261 1.00 69.38 90 GLY A O 1
ATOM 677 N N . GLN A 1 91 ? -38.929 3.395 54.795 1.00 62.50 91 GLN A N 1
ATOM 678 C CA . GLN A 1 91 ? -39.083 4.438 55.819 1.00 62.50 91 GLN A CA 1
ATOM 679 C C . GLN A 1 91 ? -40.565 4.548 56.236 1.00 62.50 91 GLN A C 1
ATOM 681 O O . GLN A 1 91 ? -41.274 5.426 55.764 1.00 62.50 91 GLN A O 1
ATOM 686 N N . SER A 1 92 ? -41.041 3.636 57.086 1.00 49.09 92 SER A N 1
ATOM 687 C CA . SER A 1 92 ? -42.302 3.779 57.828 1.00 49.09 92 SER A CA 1
ATOM 688 C C . SER A 1 92 ? -42.072 3.968 59.331 1.00 49.09 92 SER A C 1
ATOM 690 O O . SER A 1 92 ? -43.024 4.043 60.101 1.00 49.09 92 SER A O 1
ATOM 692 N N . VAL A 1 93 ? -40.816 4.131 59.759 1.00 43.84 93 VAL A N 1
ATOM 693 C CA . VAL A 1 93 ? -40.507 4.737 61.056 1.00 43.84 93 VAL A CA 1
ATOM 694 C C . VAL A 1 93 ? -40.245 6.217 60.804 1.00 43.84 93 VAL A C 1
ATOM 696 O O . VAL A 1 93 ? -39.396 6.571 59.986 1.00 43.84 93 VAL A O 1
ATOM 699 N N . ALA A 1 94 ? -41.034 7.068 61.453 1.00 41.22 94 ALA A N 1
ATOM 700 C CA . ALA A 1 94 ? -41.009 8.517 61.338 1.00 41.22 94 ALA A CA 1
ATOM 701 C C . ALA A 1 94 ? -39.591 9.101 61.496 1.00 41.22 94 ALA A C 1
ATOM 703 O O . ALA A 1 94 ? -39.128 9.362 62.598 1.00 41.22 94 ALA A O 1
ATOM 704 N N . ILE A 1 95 ? -38.925 9.389 60.377 1.00 43.09 95 ILE A N 1
ATOM 705 C CA . ILE A 1 95 ? -37.783 10.322 60.341 1.00 43.09 95 ILE A CA 1
ATOM 706 C C . ILE A 1 95 ? -38.297 11.780 60.309 1.00 43.09 95 ILE A C 1
ATOM 708 O O . ILE A 1 95 ? -37.528 12.729 60.385 1.00 43.09 95 ILE A O 1
ATOM 712 N N . SER A 1 96 ? -39.617 11.991 60.281 1.00 36.28 96 SER A N 1
ATOM 713 C CA . SER A 1 96 ? -40.219 13.328 60.326 1.00 36.28 96 SER A CA 1
ATOM 714 C C . SER A 1 96 ? -40.333 13.939 61.728 1.00 36.28 96 SER A C 1
ATOM 716 O O . SER A 1 96 ? -40.725 15.096 61.819 1.00 36.28 96 SER A O 1
ATOM 718 N N . SER A 1 97 ? -40.001 13.232 62.818 1.00 41.50 97 SER A N 1
ATOM 719 C CA . SER A 1 97 ? -40.133 13.785 64.183 1.00 41.50 97 SER A CA 1
ATOM 720 C C . SER A 1 97 ? -38.817 14.045 64.922 1.00 41.50 97 SER A C 1
ATOM 722 O O . SER A 1 97 ? -38.854 14.339 66.112 1.00 41.50 97 SER A O 1
ATOM 724 N N . VAL A 1 98 ? -37.657 13.984 64.257 1.00 42.38 98 VAL A N 1
ATOM 725 C CA . VAL A 1 98 ? -36.364 14.343 64.880 1.00 42.38 98 VAL A CA 1
ATOM 726 C C . VAL A 1 98 ? -35.546 15.245 63.952 1.00 42.38 98 VAL A C 1
ATOM 728 O O . VAL A 1 98 ? -34.398 14.977 63.618 1.00 42.38 98 VAL A O 1
ATOM 731 N N . THR A 1 99 ? -36.143 16.351 63.514 1.00 40.78 99 THR A N 1
ATOM 732 C CA . THR A 1 99 ? -35.411 17.473 62.907 1.00 40.78 99 THR A CA 1
ATOM 733 C C . THR A 1 99 ? -35.453 18.668 63.850 1.00 40.78 99 THR A C 1
ATOM 735 O O . THR A 1 99 ? -36.114 19.667 63.586 1.00 40.78 99 THR A O 1
ATOM 738 N N . SER A 1 100 ? -34.757 18.562 64.981 1.00 43.00 100 SER A N 1
ATOM 739 C CA . SER A 1 100 ? -34.460 19.715 65.835 1.00 43.00 100 SER A CA 1
ATOM 740 C C . SER A 1 100 ? -33.177 19.488 66.635 1.00 43.00 100 SER A C 1
ATOM 742 O O . SER A 1 100 ? -33.225 19.337 67.851 1.00 43.00 100 SER A O 1
ATOM 744 N N . SER A 1 101 ? -32.035 19.387 65.946 1.00 39.97 101 SER A N 1
ATOM 745 C CA . SER A 1 101 ? -30.691 19.821 66.396 1.00 39.97 101 SER A CA 1
ATOM 746 C C . SER A 1 101 ? -29.601 19.133 65.562 1.00 39.97 101 SER A C 1
ATOM 748 O O . SER A 1 101 ? -29.438 17.916 65.565 1.00 39.97 101 SER A O 1
ATOM 750 N N . GLY A 1 102 ? -28.865 19.931 64.789 1.00 46.03 102 GLY A N 1
ATOM 751 C CA . GLY A 1 102 ? -27.944 19.482 63.742 1.00 46.03 102 GLY A CA 1
ATOM 752 C C . GLY A 1 102 ? -26.585 18.962 64.220 1.00 46.03 102 GLY A C 1
ATOM 753 O O . GLY A 1 102 ? -25.575 19.443 63.723 1.00 46.03 102 GLY A O 1
ATOM 754 N N . ALA A 1 103 ? -26.529 17.996 65.147 1.00 41.03 103 ALA A N 1
ATOM 755 C CA . ALA A 1 103 ? -25.241 17.434 65.596 1.00 41.03 103 ALA A CA 1
ATOM 756 C C . ALA A 1 103 ? -25.208 15.914 65.897 1.00 41.03 103 ALA A C 1
ATOM 758 O O . ALA A 1 103 ? -24.218 15.439 66.447 1.00 41.03 103 ALA A O 1
ATOM 759 N N . ALA A 1 104 ? -26.231 15.123 65.534 1.00 45.00 104 ALA A N 1
ATOM 760 C CA . ALA A 1 104 ? -26.269 13.674 65.830 1.00 45.00 104 ALA A CA 1
ATOM 761 C C . ALA A 1 104 ? -26.977 12.806 64.758 1.00 45.00 104 ALA A C 1
ATOM 763 O O . ALA A 1 104 ? -27.606 11.799 65.077 1.00 45.00 104 ALA A O 1
ATOM 764 N N . ALA A 1 105 ? -26.914 13.189 63.479 1.00 48.75 105 ALA A N 1
ATOM 765 C CA . ALA A 1 105 ? -27.621 12.476 62.406 1.00 48.75 105 ALA A CA 1
ATOM 766 C C . ALA A 1 105 ? -27.094 11.040 62.175 1.00 48.75 105 ALA A C 1
ATOM 768 O O . ALA A 1 105 ? -27.896 10.119 62.015 1.00 48.75 105 ALA A O 1
ATOM 769 N N . ASP A 1 106 ? -25.776 10.824 62.245 1.00 48.78 106 ASP A N 1
ATOM 770 C CA . ASP A 1 106 ? -25.155 9.526 61.929 1.00 48.78 106 ASP A CA 1
ATOM 771 C C . ASP A 1 106 ? -25.451 8.438 62.974 1.00 48.78 106 ASP A C 1
ATOM 773 O O . ASP A 1 106 ? -25.665 7.277 62.621 1.00 48.78 106 ASP A O 1
ATOM 777 N N . SER A 1 107 ? -25.554 8.795 64.261 1.00 54.41 107 SER A N 1
ATOM 778 C CA . SER A 1 107 ? -25.928 7.831 65.307 1.00 54.41 107 SER A CA 1
ATOM 779 C C . SER A 1 107 ? -27.404 7.430 65.225 1.00 54.41 107 SER A C 1
ATOM 781 O O . SER A 1 107 ? -27.747 6.286 65.527 1.00 54.41 107 SER A O 1
ATOM 783 N N . SER A 1 108 ? -28.270 8.342 64.764 1.00 65.44 108 SER A N 1
ATOM 784 C CA . SER A 1 108 ? -29.703 8.086 64.590 1.00 65.44 108 SER A CA 1
ATOM 785 C C . SER A 1 108 ? -30.002 7.144 63.415 1.00 65.44 108 SER A C 1
ATOM 787 O O . SER A 1 108 ? -30.894 6.301 63.512 1.00 65.44 108 SER A O 1
ATOM 789 N N . LEU A 1 109 ? -29.222 7.229 62.330 1.00 70.44 109 LEU A N 1
ATOM 790 C CA . LEU A 1 109 ? -29.391 6.406 61.129 1.00 70.44 109 LEU A CA 1
ATOM 791 C C . LEU A 1 109 ? -28.930 4.961 61.361 1.00 70.44 109 LEU A C 1
ATOM 793 O O . LEU A 1 109 ? -29.656 4.020 61.049 1.00 70.44 109 LEU A O 1
ATOM 797 N N . GLU A 1 110 ? -27.758 4.791 61.973 1.00 74.12 110 GLU A N 1
ATOM 798 C CA . GLU A 1 110 ? -27.231 3.487 62.387 1.00 74.12 110 GLU A CA 1
ATOM 799 C C . GLU A 1 110 ? -28.153 2.798 63.402 1.00 74.12 110 GLU A C 1
ATOM 801 O O . GLU A 1 110 ? -28.418 1.598 63.306 1.00 74.12 110 GLU A O 1
ATOM 806 N N . ALA A 1 111 ? -28.710 3.557 64.354 1.00 77.19 111 ALA A N 1
ATOM 807 C CA . ALA A 1 111 ? -29.712 3.039 65.281 1.00 77.19 111 ALA A CA 1
ATOM 808 C C . ALA A 1 111 ? -30.989 2.586 64.551 1.00 77.19 111 ALA A C 1
ATOM 810 O O . ALA A 1 111 ? -31.508 1.507 64.843 1.00 77.19 111 ALA A O 1
ATOM 811 N N . ALA A 1 112 ? -31.460 3.354 63.561 1.00 76.75 112 ALA A N 1
ATOM 812 C CA . ALA A 1 112 ? -32.612 2.982 62.742 1.00 76.75 112 ALA A CA 1
ATOM 813 C C . ALA A 1 112 ? -32.353 1.717 61.904 1.00 76.75 112 ALA A C 1
ATOM 815 O O . ALA A 1 112 ? -33.234 0.866 61.794 1.00 76.75 112 ALA A O 1
ATOM 816 N N . TRP A 1 113 ? -31.145 1.545 61.359 1.00 81.25 113 TRP A N 1
ATOM 817 C CA . TRP A 1 113 ? -30.764 0.335 60.621 1.00 81.25 113 TRP A CA 1
ATOM 818 C C . TRP A 1 113 ? -30.676 -0.897 61.520 1.00 81.25 113 TRP A C 1
ATOM 820 O O . TRP A 1 113 ? -31.115 -1.977 61.122 1.00 81.25 113 TRP A O 1
ATOM 830 N N . ARG A 1 114 ? -30.165 -0.755 62.749 1.00 80.56 114 ARG A N 1
ATOM 831 C CA . ARG A 1 114 ? -30.160 -1.854 63.730 1.00 80.56 114 ARG A CA 1
ATOM 832 C C . ARG A 1 114 ? -31.576 -2.243 64.146 1.00 80.56 114 ARG A C 1
ATOM 834 O O . ARG A 1 114 ? -31.894 -3.431 64.123 1.00 80.56 114 ARG A O 1
ATOM 841 N N . ALA A 1 115 ? -32.433 -1.263 64.432 1.00 80.94 115 ALA A N 1
ATOM 842 C CA . ALA A 1 115 ? -33.839 -1.498 64.761 1.00 80.94 115 ALA A CA 1
ATOM 843 C C . ALA A 1 115 ? -34.604 -2.161 63.598 1.00 80.94 115 ALA A C 1
ATOM 845 O O . ALA A 1 115 ? -35.410 -3.070 63.817 1.00 80.94 115 ALA A O 1
ATOM 846 N N . GLU A 1 116 ? -34.317 -1.768 62.352 1.00 83.25 116 GLU A N 1
ATOM 847 C CA . GLU A 1 116 ? -34.853 -2.417 61.150 1.00 83.25 116 GLU A CA 1
ATOM 848 C C . GLU A 1 116 ? -34.447 -3.895 61.091 1.00 83.25 116 GLU A C 1
ATOM 850 O O . GLU A 1 116 ? -35.300 -4.768 60.923 1.00 83.25 116 GLU A O 1
ATOM 855 N N . VAL A 1 117 ? -33.158 -4.195 61.270 1.00 84.62 117 VAL A N 1
ATOM 856 C CA . VAL A 1 117 ? -32.645 -5.572 61.234 1.00 84.62 117 VAL A CA 1
ATOM 857 C C . VAL A 1 117 ? -33.246 -6.424 62.355 1.00 84.62 117 VAL A C 1
ATOM 859 O O . VAL A 1 117 ? -33.609 -7.574 62.113 1.00 84.62 117 VAL A O 1
ATOM 862 N N . GLU A 1 118 ? -33.388 -5.890 63.567 1.00 85.00 118 GLU A N 1
ATOM 863 C CA . GLU A 1 118 ? -34.041 -6.592 64.682 1.00 85.00 118 GLU A CA 1
ATOM 864 C C . GLU A 1 118 ? -35.517 -6.889 64.399 1.00 85.00 118 GLU A C 1
ATOM 866 O O . GLU A 1 118 ? -35.987 -8.005 64.636 1.00 85.00 118 GLU A O 1
ATOM 871 N N . THR A 1 119 ? -36.231 -5.931 63.810 1.00 84.00 119 THR A N 1
ATOM 872 C CA . THR A 1 119 ? -37.632 -6.114 63.410 1.00 84.00 119 THR A CA 1
ATOM 873 C C . THR A 1 119 ? -37.759 -7.184 62.323 1.00 84.00 119 THR A C 1
ATOM 875 O O . THR A 1 119 ? -38.586 -8.091 62.432 1.00 84.00 119 THR A O 1
ATOM 878 N N . LEU A 1 120 ? -36.890 -7.155 61.307 1.00 86.00 120 LEU A N 1
ATOM 879 C CA . LEU A 1 120 ? -36.843 -8.178 60.258 1.00 86.00 120 LEU A CA 1
ATOM 880 C C . LEU A 1 120 ? -36.507 -9.564 60.817 1.00 86.00 120 LEU A C 1
ATOM 882 O O . LEU A 1 120 ? -37.136 -10.540 60.418 1.00 86.00 120 LEU A O 1
ATOM 886 N N . LYS A 1 121 ? -35.570 -9.664 61.769 1.00 85.94 121 LYS A N 1
ATOM 887 C CA . LYS A 1 121 ? -35.237 -10.921 62.463 1.00 85.94 121 LYS A CA 1
ATOM 888 C C . LYS A 1 121 ? -36.442 -11.506 63.199 1.00 85.94 121 LYS A C 1
ATOM 890 O O . LYS A 1 121 ? -36.633 -12.721 63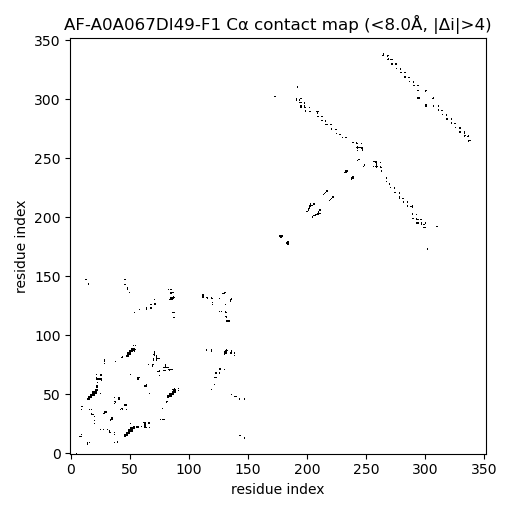.169 1.00 85.94 121 LYS A O 1
ATOM 895 N N . ARG A 1 122 ? -37.256 -10.654 63.835 1.00 85.38 122 ARG A N 1
ATOM 896 C CA . ARG A 1 122 ? -38.484 -11.064 64.532 1.00 85.38 122 ARG A CA 1
ATOM 897 C C . ARG A 1 122 ? -39.544 -11.576 63.555 1.00 85.38 122 ARG A C 1
ATOM 899 O O . ARG A 1 122 ? -40.117 -12.637 63.781 1.00 85.38 122 ARG A O 1
ATOM 906 N N . LEU A 1 123 ? -39.788 -10.842 62.468 1.00 83.50 123 LEU A N 1
ATOM 907 C CA . LEU A 1 123 ? -40.806 -11.185 61.467 1.00 83.50 123 LEU A CA 1
ATOM 908 C C . LEU A 1 123 ? -40.413 -12.404 60.618 1.00 83.50 123 LEU A C 1
ATOM 910 O O . LEU A 1 123 ? -41.253 -13.234 60.265 1.00 83.50 123 LEU A O 1
ATOM 914 N N . LEU A 1 124 ? -39.127 -12.547 60.302 1.00 82.81 124 LEU A N 1
ATOM 915 C CA . LEU A 1 124 ? -38.584 -13.572 59.413 1.00 82.81 124 LEU A CA 1
ATOM 916 C C . LEU A 1 124 ? -37.670 -14.534 60.181 1.00 82.81 124 LEU A C 1
ATOM 918 O O . LEU A 1 124 ? -36.507 -14.731 59.824 1.00 82.81 124 LEU A O 1
ATOM 922 N N . SER A 1 125 ? -38.206 -15.165 61.229 1.00 78.38 125 SER A N 1
ATOM 923 C CA . SER A 1 125 ? -37.493 -16.221 61.949 1.00 78.38 125 SER A CA 1
ATOM 924 C C . SER A 1 125 ? -37.052 -17.334 60.982 1.00 78.38 125 SER A C 1
ATOM 926 O O . SER A 1 125 ? -37.836 -17.830 60.172 1.00 78.38 125 SER A O 1
ATOM 928 N N . GLY A 1 126 ? -35.760 -17.675 61.013 1.00 76.81 126 GLY A N 1
ATOM 929 C CA . GLY A 1 126 ? -35.148 -18.663 60.115 1.00 76.81 126 GLY A CA 1
ATOM 930 C C . GLY A 1 126 ? -34.668 -18.131 58.756 1.00 76.81 126 GLY A C 1
ATOM 931 O O . GLY A 1 126 ? -34.070 -18.892 57.999 1.00 76.81 126 GLY A O 1
ATOM 932 N N . ALA A 1 127 ? -34.872 -16.847 58.436 1.00 82.12 127 ALA A N 1
ATOM 933 C CA . ALA A 1 127 ? -34.301 -16.252 57.228 1.00 82.12 127 ALA A CA 1
ATOM 934 C C . ALA A 1 127 ? -32.788 -15.978 57.380 1.00 82.12 127 ALA A C 1
ATOM 936 O O . ALA A 1 127 ? -32.308 -15.662 58.479 1.00 82.12 127 ALA A O 1
ATOM 937 N N . PRO A 1 128 ? -32.020 -16.075 56.281 1.00 85.25 128 PRO A N 1
ATOM 938 C CA . PRO A 1 128 ? -30.581 -15.861 56.310 1.00 85.25 128 PRO A CA 1
ATOM 939 C C . PRO A 1 128 ? -30.255 -14.384 56.580 1.00 85.25 128 PRO A C 1
ATOM 941 O O . PRO A 1 128 ? -30.736 -13.478 55.903 1.00 85.25 128 PRO A O 1
ATOM 944 N N . GLN A 1 129 ? -29.415 -14.145 57.589 1.00 83.12 129 GLN A N 1
ATOM 945 C CA . GLN A 1 129 ? -29.128 -12.803 58.116 1.00 83.12 129 GLN A CA 1
ATOM 946 C C . GLN A 1 129 ? -28.409 -11.893 57.114 1.00 83.12 129 GLN A C 1
ATOM 948 O O . GLN A 1 129 ? -28.572 -10.679 57.153 1.00 83.12 129 GLN A O 1
ATOM 953 N N . ASN A 1 130 ? -27.669 -12.478 56.172 1.00 85.81 130 ASN A N 1
ATOM 954 C CA . ASN A 1 130 ? -26.992 -11.764 55.089 1.00 85.81 130 ASN A CA 1
ATOM 955 C C . ASN A 1 130 ? -27.941 -11.266 53.978 1.00 85.81 130 ASN A C 1
ATOM 957 O O . ASN A 1 130 ? -27.462 -10.700 53.002 1.00 85.81 130 ASN A O 1
ATOM 961 N N . LYS A 1 131 ? -29.259 -11.483 54.099 1.00 87.56 131 LYS A N 1
ATOM 962 C CA . LYS A 1 131 ? -30.288 -10.992 53.163 1.00 87.56 131 LYS A CA 1
ATOM 963 C C . LYS A 1 131 ? -31.310 -10.059 53.829 1.00 87.56 131 LYS A C 1
ATOM 965 O O . LYS A 1 131 ? -32.352 -9.768 53.240 1.00 87.56 131 LYS A O 1
ATOM 970 N N . LEU A 1 132 ? -31.049 -9.619 55.062 1.00 89.00 132 LEU A N 1
ATOM 971 C CA . LEU A 1 132 ? -31.970 -8.797 55.846 1.00 89.00 132 LEU A CA 1
ATOM 972 C C . LEU A 1 132 ? -31.407 -7.392 56.072 1.00 89.00 132 LEU A C 1
ATOM 974 O O . LEU A 1 132 ? -30.293 -7.218 56.5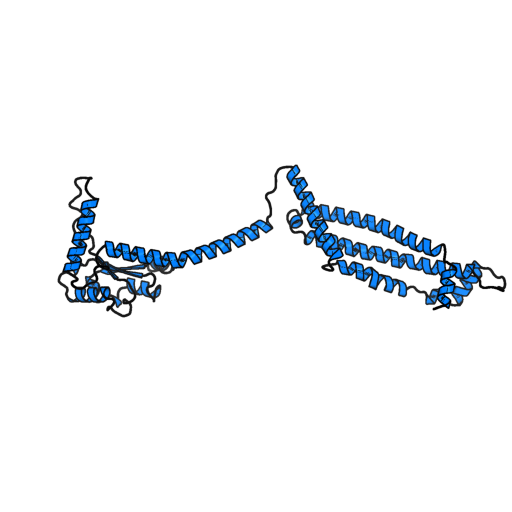62 1.00 89.00 132 LEU A O 1
ATOM 978 N N . GLY A 1 133 ? -32.229 -6.392 55.773 1.00 88.25 133 GLY A N 1
ATOM 979 C CA . GLY A 1 133 ? -31.960 -4.987 56.037 1.00 88.25 133 GLY A CA 1
ATOM 980 C C . GLY A 1 133 ? -31.120 -4.302 54.963 1.00 88.25 133 GLY A C 1
ATOM 981 O O . GLY A 1 133 ? -30.682 -4.886 53.969 1.00 88.25 133 GLY A O 1
ATOM 982 N N . ARG A 1 134 ? -30.901 -3.004 55.173 1.00 87.25 134 ARG A N 1
ATOM 983 C CA . ARG A 1 134 ? -30.225 -2.130 54.204 1.00 87.25 134 ARG A CA 1
ATOM 984 C C . ARG A 1 134 ? -28.747 -2.447 54.025 1.00 87.25 134 ARG A C 1
ATOM 986 O O . ARG A 1 134 ? -28.253 -2.316 52.914 1.00 87.25 134 ARG A O 1
ATOM 993 N N . VAL A 1 135 ? -28.061 -2.897 55.074 1.00 87.38 135 VAL A N 1
ATOM 994 C CA . VAL A 1 135 ? -26.643 -3.287 54.984 1.00 87.38 135 VAL A CA 1
ATOM 995 C C . VAL A 1 135 ? -26.483 -4.464 54.017 1.00 87.38 135 VAL A C 1
ATOM 997 O O . VAL A 1 135 ? -25.717 -4.375 53.064 1.00 87.38 135 VAL A O 1
ATOM 1000 N N . ALA A 1 136 ? -27.316 -5.501 54.164 1.00 88.94 136 ALA A N 1
ATOM 1001 C CA . ALA A 1 136 ? -27.361 -6.626 53.231 1.00 88.94 136 ALA A CA 1
ATOM 1002 C C . ALA A 1 136 ? -27.711 -6.197 51.794 1.00 88.94 136 ALA A C 1
ATOM 1004 O O . ALA A 1 136 ? -27.179 -6.754 50.830 1.00 88.94 136 ALA A O 1
ATOM 1005 N N . LEU A 1 137 ? -28.588 -5.197 51.631 1.00 91.19 137 LEU A N 1
ATOM 1006 C CA . LEU A 1 137 ? -28.927 -4.644 50.318 1.00 91.19 137 LEU A CA 1
ATOM 1007 C C . LEU A 1 137 ? -27.717 -3.971 49.667 1.00 91.19 137 LEU A C 1
ATOM 1009 O O . LEU A 1 137 ? -27.431 -4.233 48.499 1.00 91.19 137 LEU A O 1
ATOM 1013 N N . VAL A 1 138 ? -27.004 -3.131 50.419 1.00 91.31 138 VAL A N 1
ATOM 1014 C CA . VAL A 1 138 ? -25.793 -2.450 49.947 1.00 91.31 138 VAL A CA 1
ATOM 1015 C C . VAL A 1 138 ? -24.731 -3.472 49.559 1.00 91.31 138 VAL A C 1
ATOM 1017 O O . VAL A 1 138 ? -24.210 -3.388 48.449 1.00 91.31 138 VAL A O 1
ATOM 1020 N N . ASP A 1 139 ? -24.476 -4.474 50.400 1.00 91.81 139 ASP A N 1
ATOM 1021 C CA . ASP A 1 139 ? -23.500 -5.531 50.115 1.00 91.81 139 ASP A CA 1
ATOM 1022 C C . ASP A 1 139 ? -23.873 -6.333 48.860 1.00 91.81 139 ASP A C 1
ATOM 1024 O O . ASP A 1 139 ? -23.023 -6.600 48.007 1.00 91.81 139 ASP A O 1
ATOM 1028 N N . THR A 1 140 ? -25.157 -6.664 48.694 1.00 91.88 140 THR A N 1
ATOM 1029 C CA . THR A 1 140 ? -25.652 -7.407 47.524 1.00 91.88 140 THR A CA 1
ATOM 1030 C C . THR A 1 140 ? -25.521 -6.587 46.240 1.00 91.88 140 THR A C 1
ATOM 1032 O O . THR A 1 140 ? -25.029 -7.094 45.229 1.00 91.88 140 THR A O 1
ATOM 1035 N N . ILE A 1 141 ? -25.915 -5.309 46.267 1.00 92.94 141 ILE A N 1
ATOM 1036 C CA . ILE A 1 141 ? -25.783 -4.405 45.115 1.00 92.94 141 ILE A CA 1
ATOM 1037 C C . ILE A 1 141 ? -24.303 -4.179 44.788 1.00 92.94 141 ILE A C 1
ATOM 1039 O O . ILE A 1 141 ? -23.915 -4.268 43.623 1.00 92.94 141 ILE A O 1
ATOM 1043 N N . ALA A 1 142 ? -23.460 -3.937 45.793 1.00 92.94 142 ALA A N 1
ATOM 1044 C CA . ALA A 1 142 ? -22.025 -3.739 45.613 1.00 92.94 142 ALA A CA 1
ATOM 1045 C C . ALA A 1 142 ? -21.349 -4.985 45.022 1.00 92.94 142 ALA A C 1
ATOM 1047 O O . ALA A 1 142 ? -20.537 -4.868 44.100 1.00 92.94 142 ALA A O 1
ATOM 1048 N N . GLY A 1 143 ? -21.719 -6.179 45.496 1.00 92.12 143 GLY A N 1
ATOM 1049 C CA . GLY A 1 143 ? -21.261 -7.452 44.942 1.00 92.12 143 GLY A CA 1
ATOM 1050 C C . GLY A 1 143 ? -21.655 -7.619 43.474 1.00 92.12 143 GLY A C 1
ATOM 1051 O O . GLY A 1 143 ? -20.811 -7.952 42.640 1.00 92.12 143 GLY A O 1
ATOM 1052 N N . GLN A 1 144 ? -22.904 -7.301 43.127 1.00 90.62 144 GLN A N 1
ATOM 1053 C CA . GLN A 1 144 ? -23.372 -7.352 41.740 1.00 90.62 144 GLN A CA 1
ATOM 1054 C C . GLN A 1 144 ? -22.645 -6.349 40.842 1.00 90.62 144 GLN A C 1
ATOM 1056 O O . GLN A 1 144 ? -22.160 -6.725 39.775 1.00 90.62 144 GLN A O 1
ATOM 1061 N N . ILE A 1 145 ? -22.478 -5.099 41.285 1.00 91.44 145 ILE A N 1
ATOM 1062 C CA . ILE A 1 145 ? -21.698 -4.091 40.552 1.00 91.44 145 ILE A CA 1
ATOM 1063 C C . ILE A 1 145 ? -20.271 -4.597 40.315 1.00 91.44 145 ILE A C 1
ATOM 1065 O O . ILE A 1 145 ? -19.787 -4.540 39.183 1.00 91.44 145 ILE A O 1
ATOM 1069 N N . ARG A 1 146 ? -19.613 -5.156 41.339 1.00 90.88 146 ARG A N 1
ATOM 1070 C CA . ARG A 1 146 ? -18.249 -5.693 41.227 1.00 90.88 146 ARG A CA 1
ATOM 1071 C C . ARG A 1 146 ? -18.162 -6.841 40.218 1.00 90.88 146 ARG A C 1
ATOM 1073 O O . ARG A 1 146 ? -17.268 -6.828 39.372 1.00 90.88 146 ARG A O 1
ATOM 1080 N N . ASN A 1 147 ? -19.102 -7.785 40.252 1.00 89.38 147 ASN A N 1
ATOM 1081 C CA . ASN A 1 147 ? -19.157 -8.899 39.300 1.00 89.38 147 ASN A CA 1
ATOM 1082 C C . ASN A 1 147 ? -19.333 -8.396 37.861 1.00 89.38 147 ASN A C 1
ATOM 1084 O O . ASN A 1 147 ? -18.604 -8.807 36.955 1.00 89.38 147 ASN A O 1
ATOM 1088 N N . ARG A 1 148 ? -20.247 -7.441 37.646 1.00 87.88 148 ARG A N 1
ATOM 1089 C CA . ARG A 1 148 ? -20.454 -6.832 36.323 1.00 87.88 148 ARG A CA 1
ATOM 1090 C C . ARG A 1 148 ? -19.228 -6.053 35.855 1.00 87.88 148 ARG A C 1
ATOM 1092 O O . ARG A 1 148 ? -18.861 -6.160 34.686 1.00 87.88 148 ARG A O 1
ATOM 1099 N N . MET A 1 149 ? -18.568 -5.307 36.739 1.00 88.81 149 MET A N 1
ATOM 1100 C CA . MET A 1 149 ? -17.324 -4.606 36.414 1.00 88.81 149 MET A CA 1
ATOM 1101 C C . MET A 1 149 ? -16.217 -5.583 36.009 1.00 88.81 149 MET A C 1
ATOM 1103 O O . MET A 1 149 ? -15.575 -5.361 34.984 1.00 88.81 149 MET A O 1
ATOM 1107 N N . SER A 1 150 ? -16.043 -6.687 36.740 1.00 89.75 150 SER A N 1
ATOM 1108 C CA . SER A 1 150 ? -15.029 -7.707 36.439 1.00 89.75 150 SER A CA 1
ATOM 1109 C C . SER A 1 150 ? -15.205 -8.316 35.040 1.00 89.75 150 SER A C 1
ATOM 1111 O O . SER A 1 150 ? -14.227 -8.494 34.320 1.00 89.75 150 SER A O 1
ATOM 1113 N N . LEU A 1 151 ? -16.449 -8.530 34.597 1.00 87.38 151 LEU A N 1
ATOM 1114 C CA . LEU A 1 151 ? -16.748 -9.017 33.245 1.00 87.38 151 LEU A CA 1
ATOM 1115 C C . LEU A 1 151 ? -16.564 -7.951 32.148 1.00 87.38 151 LEU A C 1
ATOM 1117 O O . LEU A 1 151 ? -16.263 -8.284 30.999 1.00 87.38 151 LEU A O 1
ATOM 1121 N N . ARG A 1 152 ? -16.783 -6.667 32.464 1.00 85.25 152 ARG A N 1
ATOM 1122 C CA . ARG A 1 152 ? -16.763 -5.572 31.475 1.00 85.25 152 ARG A CA 1
ATOM 1123 C C . ARG A 1 152 ? -15.390 -4.963 31.249 1.00 85.25 152 ARG A C 1
ATOM 1125 O O . ARG A 1 152 ? -15.075 -4.634 30.106 1.00 85.25 152 ARG A O 1
ATOM 1132 N N . VAL A 1 153 ? -14.598 -4.785 32.304 1.00 89.94 153 VAL A N 1
ATOM 1133 C CA . VAL A 1 153 ? -13.291 -4.113 32.227 1.00 89.94 153 VAL A CA 1
ATOM 1134 C C . VAL A 1 153 ? -12.381 -4.746 31.160 1.00 89.94 153 VAL A C 1
ATOM 1136 O O . VAL A 1 153 ? -11.868 -3.991 30.333 1.00 89.94 153 VAL A O 1
ATOM 1139 N N . PRO A 1 154 ? -12.259 -6.085 31.045 1.00 91.88 154 PRO A N 1
ATOM 1140 C CA . PRO A 1 154 ? -11.449 -6.703 29.989 1.00 91.88 154 PRO A CA 1
ATOM 1141 C C . PRO A 1 154 ? -11.948 -6.400 28.566 1.00 91.88 154 PRO A C 1
ATOM 1143 O O . PRO A 1 154 ? -11.155 -6.149 27.656 1.00 91.88 154 PRO A O 1
ATOM 1146 N N . LYS A 1 155 ? -13.273 -6.374 28.356 1.00 88.56 155 LYS A N 1
ATOM 1147 C CA . LYS A 1 155 ? -13.878 -6.041 27.052 1.00 88.56 155 LYS A CA 1
ATOM 1148 C C . LYS A 1 155 ? -13.666 -4.5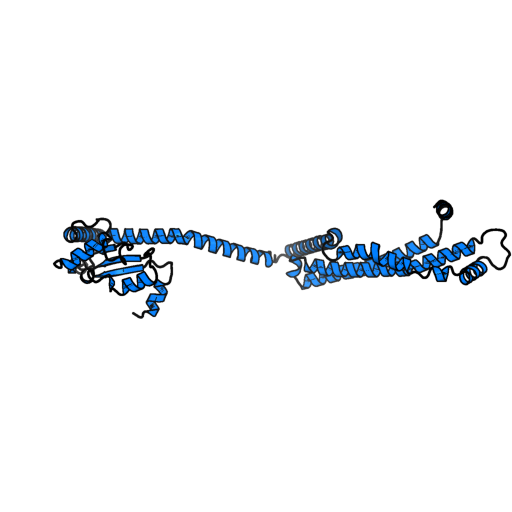74 26.677 1.00 88.56 155 LYS A C 1
ATOM 1150 O O . LYS A 1 155 ? -13.422 -4.262 25.518 1.00 88.56 155 LYS A O 1
ATOM 1155 N N . LEU A 1 156 ? -13.753 -3.668 27.651 1.00 89.25 156 LEU A N 1
ATOM 1156 C CA . LEU A 1 156 ? -13.468 -2.250 27.427 1.00 89.25 156 LEU A CA 1
ATOM 1157 C C . LEU A 1 156 ? -11.990 -2.026 27.107 1.00 89.25 156 LEU A C 1
ATOM 1159 O O . LEU A 1 156 ? -11.682 -1.285 26.181 1.00 89.25 156 LEU A O 1
ATOM 1163 N N . LEU A 1 157 ? -11.094 -2.698 27.830 1.00 92.88 157 LEU A N 1
ATOM 1164 C CA . LEU A 1 157 ? -9.654 -2.592 27.622 1.00 92.88 157 LEU A CA 1
ATOM 1165 C C . LEU A 1 157 ? -9.244 -3.096 26.233 1.00 92.88 157 LEU A C 1
ATOM 1167 O O . LEU A 1 157 ? -8.574 -2.370 25.507 1.00 92.88 157 LEU A O 1
ATOM 1171 N N . SER A 1 158 ? -9.722 -4.271 25.818 1.00 92.69 158 SER A N 1
ATOM 1172 C CA . SER A 1 158 ? -9.487 -4.787 24.458 1.00 92.69 158 SER A CA 1
ATOM 1173 C C . SER A 1 158 ? -10.085 -3.884 23.373 1.00 92.69 158 SER A C 1
ATOM 1175 O O . SER A 1 158 ? -9.434 -3.614 22.366 1.00 92.69 158 SER A O 1
ATOM 1177 N N . GLY A 1 159 ? -11.288 -3.343 23.590 1.00 91.94 159 GLY A N 1
ATOM 1178 C CA . GLY A 1 159 ? -11.898 -2.381 22.670 1.00 91.94 159 GLY A CA 1
ATOM 1179 C C . GLY A 1 159 ? -11.102 -1.077 22.542 1.00 91.94 159 GLY A C 1
ATOM 1180 O O . GLY A 1 159 ? -10.949 -0.554 21.439 1.00 91.94 159 GLY A O 1
ATOM 1181 N N . LEU A 1 160 ? -10.571 -0.554 23.651 1.00 93.81 160 LEU A N 1
ATOM 1182 C CA . LEU A 1 160 ? -9.718 0.636 23.653 1.00 93.81 160 LEU A CA 1
ATOM 1183 C C . LEU A 1 160 ? -8.359 0.368 23.010 1.00 93.81 160 LEU A C 1
ATOM 1185 O O . LEU A 1 160 ? -7.898 1.203 22.242 1.00 93.81 160 LEU A O 1
ATOM 1189 N N . GLN A 1 161 ? -7.750 -0.790 23.262 1.00 93.38 161 GLN A N 1
ATOM 1190 C CA . GLN A 1 161 ? -6.507 -1.199 22.604 1.00 93.38 161 GLN A CA 1
ATOM 1191 C C . GLN A 1 161 ? -6.686 -1.302 21.088 1.00 93.38 161 GLN A C 1
ATOM 1193 O O . GLN A 1 161 ? -5.881 -0.750 20.344 1.00 93.38 161 GLN A O 1
ATOM 1198 N N . GLY A 1 162 ? -7.779 -1.916 20.623 1.00 92.75 162 GLY A N 1
ATOM 1199 C CA . GLY A 1 162 ? -8.098 -1.971 19.196 1.00 92.75 162 GLY A CA 1
ATOM 1200 C C . GLY A 1 162 ? -8.275 -0.579 18.584 1.00 92.75 162 GLY A C 1
ATOM 1201 O O . GLY A 1 162 ? -7.690 -0.281 17.547 1.00 92.75 162 GLY A O 1
ATOM 1202 N N . LYS A 1 163 ? -9.016 0.313 19.254 1.00 93.94 163 LYS A N 1
ATOM 1203 C CA . LYS A 1 163 ? -9.157 1.711 18.810 1.00 93.94 163 LYS A CA 1
ATOM 1204 C C . LYS A 1 163 ? -7.827 2.465 18.813 1.00 93.94 163 LYS A C 1
ATOM 1206 O O . LYS A 1 163 ? -7.575 3.226 17.889 1.00 93.94 163 LYS A O 1
ATOM 1211 N N . SER A 1 164 ? -6.983 2.247 19.820 1.00 92.94 164 SER A N 1
ATOM 1212 C CA . SER A 1 164 ? -5.651 2.849 19.905 1.00 92.94 164 SER A CA 1
ATOM 1213 C C . SER A 1 164 ? -4.775 2.420 18.733 1.00 92.94 164 SER A C 1
ATOM 1215 O O . SER A 1 164 ? -4.117 3.268 18.143 1.00 92.94 164 SER A O 1
ATOM 1217 N N . GLN A 1 165 ? -4.805 1.135 18.364 1.00 92.06 165 GLN A N 1
ATOM 1218 C CA . GLN A 1 165 ? -4.060 0.632 17.213 1.00 92.06 165 GLN A CA 1
ATOM 1219 C C . GLN A 1 165 ? -4.534 1.285 15.912 1.00 92.06 165 GLN A C 1
ATOM 1221 O O . GLN A 1 165 ? -3.714 1.763 15.140 1.00 92.06 165 GLN A O 1
ATOM 1226 N N . ILE A 1 166 ? -5.852 1.383 15.702 1.00 92.00 166 ILE A N 1
ATOM 1227 C CA . ILE A 1 166 ? -6.422 2.035 14.511 1.00 92.00 166 ILE A CA 1
ATOM 1228 C C . ILE A 1 166 ? -5.957 3.493 14.411 1.00 92.00 166 ILE A C 1
ATOM 1230 O O . ILE A 1 166 ? -5.505 3.926 13.355 1.00 92.00 166 ILE A O 1
ATOM 1234 N N . VAL A 1 167 ? -6.028 4.240 15.516 1.00 92.31 167 VAL A N 1
ATOM 1235 C CA . VAL A 1 167 ? -5.581 5.641 15.558 1.00 92.31 167 VAL A CA 1
ATOM 1236 C C . VAL A 1 167 ? -4.077 5.750 15.296 1.00 92.31 167 VAL A C 1
ATOM 1238 O O . VAL A 1 167 ? -3.638 6.667 14.608 1.00 92.31 167 VAL A O 1
ATOM 1241 N N . GLN A 1 168 ? -3.280 4.814 15.808 1.00 86.44 168 GLN A N 1
ATOM 1242 C CA . GLN A 1 168 ? -1.838 4.788 15.581 1.00 86.44 168 GLN A CA 1
ATOM 1243 C C . GLN A 1 168 ? -1.492 4.472 14.118 1.00 86.44 168 GLN A C 1
ATOM 1245 O O . GLN A 1 168 ? -0.621 5.125 13.544 1.00 86.44 168 GLN A O 1
ATOM 1250 N N . ASP A 1 169 ? -2.214 3.548 13.485 1.00 83.69 169 ASP A N 1
ATOM 1251 C CA . ASP A 1 169 ? -2.059 3.228 12.063 1.00 83.69 169 ASP A CA 1
ATOM 1252 C C . ASP A 1 169 ? -2.462 4.413 11.166 1.00 83.69 169 ASP A C 1
ATOM 1254 O O . ASP A 1 169 ? -1.830 4.672 10.140 1.00 83.69 169 ASP A O 1
ATOM 1258 N N . GLU A 1 170 ? -3.501 5.165 11.543 1.00 84.62 170 GLU A N 1
ATOM 1259 C CA . GLU A 1 170 ? -3.878 6.411 10.863 1.00 84.62 170 GLU A CA 1
ATOM 1260 C C . GLU A 1 170 ? -2.829 7.512 11.052 1.00 84.62 170 GLU A C 1
ATOM 1262 O O . GLU A 1 170 ? -2.482 8.200 10.088 1.00 84.62 170 GLU A O 1
ATOM 1267 N N . LEU A 1 171 ? -2.265 7.642 12.255 1.00 82.81 171 LEU A N 1
ATOM 1268 C CA . LEU A 1 171 ? -1.205 8.607 12.542 1.00 82.81 171 LEU A CA 1
ATOM 1269 C C . LEU A 1 171 ? 0.043 8.336 11.694 1.00 82.81 171 LEU A C 1
ATOM 1271 O O . LEU A 1 171 ? 0.615 9.272 11.143 1.00 82.81 171 LEU A O 1
ATOM 1275 N N . LEU A 1 172 ? 0.425 7.068 11.512 1.00 76.44 172 LEU A N 1
ATOM 1276 C CA . LEU A 1 172 ? 1.540 6.688 10.637 1.00 76.44 172 LEU A CA 1
ATOM 1277 C C . LEU A 1 172 ? 1.312 7.096 9.173 1.00 76.44 172 LEU A C 1
ATOM 1279 O O . LEU A 1 172 ? 2.263 7.469 8.488 1.00 76.44 172 LEU A O 1
ATOM 1283 N N . LYS A 1 173 ? 0.063 7.065 8.686 1.00 74.00 173 LYS A N 1
ATOM 1284 C CA . LYS A 1 173 ? -0.274 7.507 7.318 1.00 74.00 173 LYS A CA 1
ATOM 1285 C C . LYS A 1 173 ? -0.156 9.020 7.146 1.00 74.00 173 LYS A C 1
ATOM 1287 O O . LYS A 1 173 ? 0.231 9.481 6.074 1.00 74.00 173 LYS A O 1
ATOM 1292 N N . LEU A 1 174 ? -0.499 9.786 8.179 1.00 73.62 174 LEU A N 1
ATOM 1293 C CA . LEU A 1 174 ? -0.344 11.245 8.192 1.00 73.62 174 LEU A CA 1
ATOM 1294 C C . LEU A 1 174 ? 1.140 11.635 8.358 1.00 73.62 174 LEU A C 1
ATOM 1296 O O . LEU A 1 174 ? 1.631 12.553 7.696 1.00 73.62 174 LEU A O 1
ATOM 1300 N N . GLY A 1 175 ? 1.872 10.852 9.152 1.00 69.56 175 GLY A N 1
ATOM 1301 C CA . GLY A 1 175 ? 3.288 11.002 9.470 1.00 69.56 175 GLY A CA 1
ATOM 1302 C C . GLY A 1 175 ? 3.596 12.211 10.358 1.00 69.56 175 GLY A C 1
ATOM 1303 O O . GLY A 1 175 ? 2.700 12.780 10.977 1.00 69.56 175 GLY A O 1
ATOM 1304 N N . ASP A 1 176 ? 4.880 12.560 10.463 1.00 68.81 176 ASP A N 1
ATOM 1305 C CA . ASP A 1 176 ? 5.353 13.524 11.465 1.00 68.81 176 ASP A CA 1
ATOM 1306 C C . ASP A 1 176 ? 4.846 14.958 11.262 1.00 68.81 176 ASP A C 1
ATOM 1308 O O . ASP A 1 176 ? 4.549 15.398 10.148 1.00 68.81 176 ASP A O 1
ATOM 1312 N N . GLN A 1 177 ? 4.785 15.699 12.375 1.00 65.94 177 GLN A N 1
ATOM 1313 C CA . GLN A 1 177 ? 4.421 17.114 12.388 1.00 65.94 177 GLN A CA 1
ATOM 1314 C C . GLN A 1 177 ? 5.322 17.911 11.442 1.00 65.94 177 GLN A C 1
ATOM 1316 O O . GLN A 1 177 ? 6.545 17.757 11.436 1.00 65.94 177 GLN A O 1
ATOM 1321 N N . ILE A 1 178 ? 4.704 18.798 10.661 1.00 63.91 178 ILE A N 1
ATOM 1322 C CA . ILE A 1 178 ? 5.418 19.723 9.785 1.00 63.91 178 ILE A CA 1
ATOM 1323 C C . ILE A 1 178 ? 6.237 20.653 10.684 1.00 63.91 178 ILE A C 1
ATOM 1325 O O . ILE A 1 178 ? 5.689 21.523 11.354 1.00 63.91 178 ILE A O 1
ATOM 1329 N N . LEU A 1 179 ? 7.553 20.447 10.723 1.00 63.03 179 LEU A N 1
ATOM 1330 C CA . LEU A 1 179 ? 8.469 21.354 11.403 1.00 63.03 179 LEU A CA 1
ATOM 1331 C C . LEU A 1 179 ? 8.444 22.699 10.663 1.00 63.03 179 LEU A C 1
ATOM 1333 O O . LEU A 1 179 ? 8.929 22.790 9.537 1.00 63.03 179 LEU A O 1
ATOM 1337 N N . GLU A 1 180 ? 7.913 23.747 11.298 1.00 65.12 180 GLU A N 1
ATOM 1338 C CA . GLU A 1 180 ? 7.839 25.110 10.730 1.00 65.12 180 GLU A CA 1
ATOM 1339 C C . GLU A 1 180 ? 9.222 25.772 10.547 1.00 65.12 180 GLU A C 1
ATOM 1341 O O . GLU A 1 180 ? 9.348 26.838 9.945 1.00 65.12 180 GLU A O 1
ATOM 1346 N N . ASN A 1 181 ? 10.290 25.121 11.016 1.00 78.50 181 ASN A N 1
ATOM 1347 C CA . ASN A 1 181 ? 11.657 25.591 10.842 1.00 78.50 181 ASN A CA 1
ATOM 1348 C C . ASN A 1 181 ? 12.170 25.271 9.428 1.00 78.50 181 ASN A C 1
ATOM 1350 O O . ASN A 1 181 ? 12.093 24.137 8.946 1.00 78.50 181 ASN A O 1
ATOM 1354 N N . THR A 1 182 ? 12.791 26.261 8.783 1.00 79.19 182 THR A N 1
ATOM 1355 C CA . THR A 1 182 ? 13.371 26.139 7.433 1.00 79.19 182 THR A CA 1
ATOM 1356 C C . THR A 1 182 ? 14.428 25.032 7.329 1.00 79.19 182 THR A C 1
ATOM 1358 O O . THR A 1 182 ? 14.521 24.362 6.300 1.00 79.19 182 THR A O 1
ATOM 1361 N N . GLU A 1 183 ? 15.197 24.788 8.394 1.00 81.75 183 GLU A N 1
ATOM 1362 C CA . GLU A 1 183 ? 16.141 23.664 8.481 1.00 81.75 183 GLU A CA 1
ATOM 1363 C C . GLU A 1 183 ? 15.435 22.305 8.540 1.00 81.75 183 GLU A C 1
ATOM 1365 O O . GLU A 1 183 ? 15.845 21.371 7.851 1.00 81.75 183 GLU A O 1
ATOM 1370 N N . GLY A 1 184 ? 14.331 22.212 9.286 1.00 81.56 184 GLY A N 1
ATOM 1371 C CA . GLY A 1 184 ? 13.517 20.999 9.375 1.00 81.56 184 GLY A CA 1
ATOM 1372 C C . GLY A 1 184 ? 12.892 20.628 8.032 1.00 81.56 184 GLY A C 1
ATOM 1373 O O . GLY A 1 184 ? 12.927 19.468 7.630 1.00 81.56 184 GLY A O 1
ATOM 1374 N N . THR A 1 185 ? 12.419 21.625 7.278 1.00 82.88 185 THR A N 1
ATOM 1375 C CA . THR A 1 185 ? 11.883 21.414 5.922 1.00 82.88 185 THR A CA 1
ATOM 1376 C C . THR A 1 185 ? 12.955 20.885 4.960 1.00 82.88 185 THR A C 1
ATOM 1378 O O . THR A 1 185 ? 12.688 19.973 4.177 1.00 82.88 185 THR A O 1
ATOM 1381 N N . LYS A 1 186 ? 14.190 21.406 5.027 1.00 86.94 186 LYS A N 1
ATOM 1382 C CA . LYS A 1 186 ? 15.310 20.907 4.207 1.00 86.94 186 LYS A CA 1
ATOM 1383 C C . LYS A 1 186 ? 15.703 19.478 4.579 1.00 86.94 186 LYS A C 1
ATOM 1385 O O . LYS A 1 186 ? 15.919 18.661 3.688 1.00 86.94 186 LYS A O 1
ATOM 1390 N N . ALA A 1 187 ? 15.780 19.175 5.875 1.00 87.12 187 ALA A N 1
ATOM 1391 C CA . ALA A 1 187 ? 16.077 17.830 6.358 1.00 87.12 187 ALA A CA 1
ATOM 1392 C C . ALA A 1 187 ? 15.013 16.821 5.895 1.00 87.12 187 ALA A C 1
ATOM 1394 O O . ALA A 1 187 ? 15.360 15.756 5.385 1.00 87.12 187 ALA A O 1
ATOM 1395 N N . LEU A 1 188 ? 13.733 17.197 5.975 1.00 86.62 188 LEU A N 1
ATOM 1396 C CA . LEU A 1 188 ? 12.622 16.388 5.481 1.00 86.62 188 LEU A CA 1
ATOM 1397 C C . LEU A 1 188 ? 12.714 16.156 3.968 1.00 86.62 188 LEU A C 1
ATOM 1399 O O . LEU A 1 188 ? 12.588 15.022 3.518 1.00 86.62 188 LEU A O 1
ATOM 1403 N N . ALA A 1 189 ? 12.979 17.200 3.178 1.00 88.75 189 ALA A N 1
ATOM 1404 C CA . ALA A 1 189 ? 13.139 17.062 1.731 1.00 88.75 189 ALA A CA 1
ATOM 1405 C C . ALA A 1 189 ? 14.273 16.086 1.372 1.00 88.75 189 ALA A C 1
ATOM 1407 O O . ALA A 1 189 ? 14.095 15.223 0.515 1.00 88.75 189 ALA A O 1
ATOM 1408 N N . LEU A 1 190 ? 15.414 16.165 2.066 1.00 91.12 190 LEU A N 1
ATOM 1409 C CA . LEU A 1 190 ? 16.530 15.231 1.880 1.00 91.12 190 LEU A CA 1
ATOM 1410 C C . LEU A 1 190 ? 16.158 13.795 2.259 1.00 91.12 190 LEU A C 1
ATOM 1412 O O . LEU A 1 190 ? 16.526 12.864 1.544 1.00 91.12 190 LEU A O 1
ATOM 1416 N N . GLN A 1 191 ? 15.423 13.607 3.354 1.00 89.75 191 GLN A N 1
ATOM 1417 C CA . GLN A 1 191 ? 14.938 12.291 3.760 1.00 89.75 191 GLN A CA 1
ATOM 1418 C C . GLN A 1 191 ? 13.998 11.691 2.707 1.00 89.75 191 GLN A C 1
ATOM 1420 O O . GLN A 1 191 ? 14.166 10.533 2.337 1.00 89.75 191 GLN A O 1
ATOM 1425 N N . LEU A 1 192 ? 13.062 12.484 2.175 1.00 91.38 192 LEU A N 1
ATOM 1426 C CA . LEU A 1 192 ? 12.154 12.055 1.109 1.00 91.38 192 LEU A CA 1
ATOM 1427 C C . LEU A 1 192 ? 12.903 11.703 -0.184 1.00 91.38 192 LEU A C 1
ATOM 1429 O O . LEU A 1 192 ? 12.557 10.724 -0.842 1.00 91.38 192 LEU A O 1
ATOM 1433 N N . CYS A 1 193 ? 13.944 12.464 -0.535 1.00 93.69 193 CYS A N 1
ATOM 1434 C CA . CYS A 1 193 ? 14.806 12.142 -1.673 1.00 93.69 193 CYS A CA 1
ATOM 1435 C C . CYS A 1 193 ? 15.556 10.819 -1.476 1.00 93.69 193 CYS A C 1
ATOM 1437 O O . CYS A 1 193 ? 15.625 10.033 -2.416 1.00 93.69 193 CYS A O 1
ATOM 1439 N N . ARG A 1 194 ? 16.076 10.547 -0.271 1.00 93.75 194 ARG A N 1
ATOM 1440 C CA . ARG A 1 194 ? 16.730 9.264 0.047 1.00 93.75 194 ARG A CA 1
ATOM 1441 C C . ARG A 1 194 ? 15.754 8.094 -0.019 1.00 93.75 194 ARG A C 1
ATOM 1443 O O . ARG A 1 194 ? 16.067 7.066 -0.597 1.00 93.75 194 ARG A O 1
ATOM 1450 N N . GLU A 1 195 ? 14.547 8.267 0.510 1.00 92.44 195 GLU A N 1
ATOM 1451 C CA . GLU A 1 195 ? 13.512 7.233 0.440 1.00 92.44 195 GLU A CA 1
ATOM 1452 C C . GLU A 1 195 ? 13.110 6.929 -1.016 1.00 92.44 195 GLU A C 1
ATOM 1454 O O . GLU A 1 195 ? 12.891 5.776 -1.387 1.00 92.44 195 GLU A O 1
ATOM 1459 N N . PHE A 1 196 ? 13.037 7.959 -1.864 1.00 94.81 196 PHE A N 1
ATOM 1460 C CA . PHE A 1 196 ? 12.846 7.796 -3.305 1.00 94.81 196 PHE A CA 1
ATOM 1461 C C . PHE A 1 196 ? 14.021 7.069 -3.971 1.00 94.81 196 PHE A C 1
ATOM 1463 O O . PHE A 1 196 ? 13.788 6.158 -4.764 1.00 94.81 196 PHE A O 1
ATOM 1470 N N . GLU A 1 197 ? 15.261 7.439 -3.642 1.00 94.19 197 GLU A N 1
ATOM 1471 C CA . GLU A 1 197 ? 16.477 6.787 -4.139 1.00 94.19 197 GLU A CA 1
ATOM 1472 C C . GLU A 1 197 ? 16.485 5.292 -3.796 1.00 94.19 197 GLU A C 1
ATOM 1474 O O . GLU A 1 197 ? 16.654 4.461 -4.691 1.00 94.19 197 GLU A O 1
ATOM 1479 N N . ASP A 1 198 ? 16.199 4.938 -2.541 1.00 92.56 198 ASP A N 1
ATOM 1480 C CA . ASP A 1 198 ? 16.118 3.549 -2.086 1.00 92.56 198 ASP A CA 1
ATOM 1481 C C . ASP A 1 198 ? 15.055 2.765 -2.869 1.00 92.56 198 ASP A C 1
ATOM 1483 O O . ASP A 1 198 ? 15.300 1.642 -3.318 1.00 92.56 198 ASP A O 1
ATOM 1487 N N . LYS A 1 199 ? 13.871 3.358 -3.086 1.00 91.88 199 LYS A N 1
ATOM 1488 C CA . LYS A 1 199 ? 12.797 2.733 -3.876 1.00 91.88 199 LYS A CA 1
ATOM 1489 C C . LYS A 1 199 ? 13.160 2.583 -5.347 1.00 91.88 199 LYS A C 1
ATOM 1491 O O . LYS A 1 199 ? 12.868 1.548 -5.947 1.00 91.88 199 LYS A O 1
ATOM 1496 N N . PHE A 1 200 ? 13.814 3.580 -5.928 1.00 92.50 200 PHE A N 1
ATOM 1497 C CA . PHE A 1 200 ? 14.305 3.517 -7.299 1.00 92.50 200 PHE A CA 1
ATOM 1498 C C . PHE A 1 200 ? 15.349 2.403 -7.463 1.00 92.50 200 PHE A C 1
ATOM 1500 O O . PHE A 1 200 ? 15.252 1.594 -8.389 1.00 92.50 200 PHE A O 1
ATOM 1507 N N . LEU A 1 201 ? 16.292 2.294 -6.521 1.00 91.38 201 LEU A N 1
ATOM 1508 C CA . LEU A 1 201 ? 17.312 1.248 -6.516 1.00 91.38 201 LEU A CA 1
ATOM 1509 C C . LEU A 1 201 ? 16.692 -0.146 -6.345 1.00 91.38 201 LEU A C 1
ATOM 1511 O O . LEU A 1 201 ? 17.082 -1.077 -7.051 1.00 91.38 201 LEU A O 1
ATOM 1515 N N . GLN A 1 202 ? 15.697 -0.288 -5.463 1.00 90.06 202 GLN A N 1
ATOM 1516 C CA . GLN A 1 202 ? 14.946 -1.536 -5.275 1.00 90.06 202 GLN A CA 1
ATOM 1517 C C . GLN A 1 202 ? 14.270 -1.988 -6.575 1.00 90.06 202 GLN A C 1
ATOM 1519 O O . GLN A 1 202 ? 14.387 -3.153 -6.944 1.00 90.06 202 GLN A O 1
ATOM 1524 N N . HIS A 1 203 ? 13.640 -1.074 -7.318 1.00 88.56 203 HIS A N 1
ATOM 1525 C CA . HIS A 1 203 ? 13.013 -1.404 -8.602 1.00 88.56 203 HIS A CA 1
ATOM 1526 C C . HIS A 1 203 ? 14.004 -1.822 -9.695 1.00 88.56 203 HIS A C 1
ATOM 1528 O O . HIS A 1 203 ? 13.636 -2.588 -10.586 1.00 88.56 203 HIS A O 1
ATOM 1534 N N . ILE A 1 204 ? 15.241 -1.319 -9.658 1.00 88.38 204 ILE A N 1
ATOM 1535 C CA . ILE A 1 204 ? 16.289 -1.702 -10.614 1.00 88.38 204 ILE A CA 1
ATOM 1536 C C . ILE A 1 204 ? 16.940 -3.034 -10.225 1.00 88.38 204 ILE A C 1
ATOM 1538 O O . ILE A 1 204 ? 17.156 -3.882 -11.087 1.00 88.38 204 ILE A O 1
ATOM 1542 N N . THR A 1 205 ? 17.264 -3.219 -8.944 1.00 85.38 205 THR A N 1
ATOM 1543 C CA . THR A 1 205 ? 18.107 -4.329 -8.460 1.00 85.38 205 THR A CA 1
ATOM 1544 C C . THR A 1 205 ? 17.317 -5.541 -7.974 1.00 85.38 205 THR A C 1
ATOM 1546 O O . THR A 1 205 ? 17.782 -6.668 -8.116 1.00 85.38 205 THR A O 1
ATOM 1549 N N . GLY A 1 206 ? 16.125 -5.335 -7.416 1.00 72.12 206 GLY A N 1
ATOM 1550 C CA . GLY A 1 206 ? 15.359 -6.370 -6.721 1.00 72.12 206 GLY A CA 1
ATOM 1551 C C . GLY A 1 206 ? 14.549 -7.295 -7.627 1.00 72.12 206 GLY A C 1
ATOM 1552 O O . GLY A 1 206 ? 13.876 -8.187 -7.124 1.00 72.12 206 GLY A O 1
ATOM 1553 N N . GLY A 1 207 ? 14.538 -7.076 -8.945 1.00 62.62 207 GLY A N 1
ATOM 1554 C CA . GLY A 1 207 ? 13.686 -7.824 -9.883 1.00 62.62 207 GLY A CA 1
ATOM 1555 C C . GLY A 1 207 ? 12.178 -7.550 -9.740 1.00 62.62 207 GLY A C 1
ATOM 1556 O O . GLY A 1 207 ? 11.413 -7.882 -10.644 1.00 62.62 207 GLY A O 1
ATOM 1557 N N . GLU A 1 208 ? 11.745 -6.898 -8.657 1.00 60.34 208 GLU A N 1
ATOM 1558 C CA . GLU A 1 208 ? 10.377 -6.433 -8.442 1.00 60.34 208 GLU A CA 1
ATOM 1559 C C . GLU A 1 208 ? 10.059 -5.172 -9.269 1.00 60.34 208 GLU A C 1
ATOM 1561 O O . GLU A 1 208 ? 10.809 -4.194 -9.325 1.00 60.34 208 GLU A O 1
ATOM 1566 N N . GLY A 1 209 ? 8.889 -5.162 -9.913 1.00 69.06 209 GLY A N 1
ATOM 1567 C CA . GLY A 1 209 ? 8.435 -4.048 -10.750 1.00 69.06 209 GLY A CA 1
ATOM 1568 C C . GLY A 1 209 ? 8.966 -4.109 -12.185 1.00 69.06 209 GLY A C 1
ATOM 1569 O O . GLY A 1 209 ? 8.901 -5.148 -12.834 1.00 69.06 209 GLY A O 1
ATOM 1570 N N . ASN A 1 210 ? 9.419 -2.975 -12.727 1.00 81.12 210 ASN A N 1
ATOM 1571 C CA . ASN A 1 210 ? 9.789 -2.849 -14.145 1.00 81.12 210 ASN A CA 1
ATOM 1572 C C . ASN A 1 210 ? 11.276 -3.138 -14.441 1.00 81.12 210 ASN A C 1
ATOM 1574 O O . ASN A 1 210 ? 11.645 -3.146 -15.614 1.00 81.12 210 ASN A O 1
ATOM 1578 N N . GLY A 1 211 ? 12.120 -3.401 -13.434 1.00 83.38 211 GLY A N 1
ATOM 1579 C CA . GLY A 1 211 ? 13.567 -3.606 -13.614 1.00 83.38 211 GLY A CA 1
ATOM 1580 C C . GLY A 1 211 ? 13.930 -4.748 -14.567 1.00 83.38 211 GLY A C 1
ATOM 1581 O O . GLY A 1 211 ? 14.808 -4.592 -15.414 1.00 83.38 211 GLY A O 1
ATOM 1582 N N . TRP A 1 212 ? 13.185 -5.858 -14.535 1.00 87.31 212 TRP A N 1
ATOM 1583 C CA . TRP A 1 212 ? 13.404 -6.993 -15.444 1.00 87.31 212 TRP A CA 1
ATOM 1584 C C . TRP A 1 212 ? 13.254 -6.620 -16.930 1.00 87.31 212 TRP A C 1
ATOM 1586 O O . TR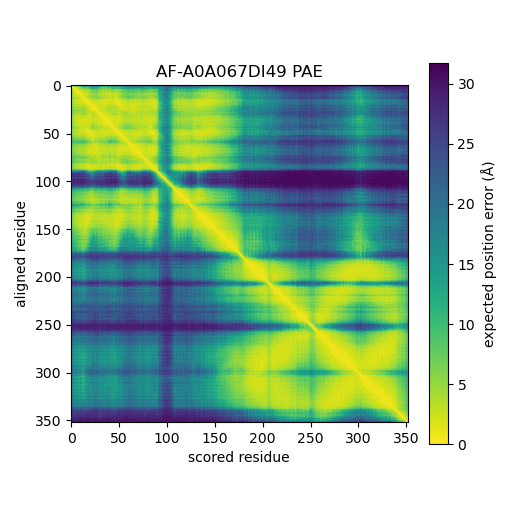P A 1 212 ? 13.862 -7.258 -17.789 1.00 87.31 212 TRP A O 1
ATOM 1596 N N . LYS A 1 213 ? 12.493 -5.565 -17.263 1.00 90.00 213 LYS A N 1
ATOM 1597 C CA . LYS A 1 213 ? 12.339 -5.091 -18.649 1.00 90.00 213 LYS A CA 1
ATOM 1598 C C . LYS A 1 213 ? 13.640 -4.510 -19.205 1.00 90.00 213 LYS A C 1
ATOM 1600 O O . LYS A 1 213 ? 13.854 -4.563 -20.416 1.00 90.00 213 LYS A O 1
ATOM 1605 N N . VAL A 1 214 ? 14.521 -3.994 -18.342 1.00 90.81 214 VAL A N 1
ATOM 1606 C CA . VAL A 1 214 ? 15.869 -3.565 -18.744 1.00 90.81 214 VAL A CA 1
ATOM 1607 C C . VAL A 1 214 ? 16.672 -4.780 -19.205 1.00 90.81 214 VAL A C 1
ATOM 1609 O O . VAL A 1 214 ? 17.228 -4.764 -20.299 1.00 90.81 214 VAL A O 1
ATOM 1612 N N . VAL A 1 215 ? 16.650 -5.867 -18.428 1.00 90.06 215 VAL A N 1
ATOM 1613 C CA . VAL A 1 215 ? 17.313 -7.132 -18.791 1.00 90.06 215 VAL A CA 1
ATOM 1614 C C . VAL A 1 215 ? 16.727 -7.696 -20.087 1.00 90.06 215 VAL A C 1
ATOM 1616 O O . VAL A 1 215 ? 17.471 -8.013 -21.010 1.00 90.06 215 VAL A O 1
ATOM 1619 N N . ALA A 1 216 ? 15.397 -7.710 -20.224 1.00 90.56 216 ALA A N 1
ATOM 1620 C CA . ALA A 1 216 ? 14.724 -8.161 -21.445 1.00 90.56 216 ALA A CA 1
ATOM 1621 C C . ALA A 1 216 ? 15.106 -7.336 -22.692 1.00 90.56 216 ALA A C 1
ATOM 1623 O O . ALA A 1 216 ? 15.170 -7.880 -23.798 1.00 90.56 216 ALA A O 1
ATOM 1624 N N . SER A 1 217 ? 15.402 -6.042 -22.523 1.00 92.56 217 SER A N 1
ATOM 1625 C CA . SER A 1 217 ? 15.890 -5.189 -23.614 1.00 92.56 217 SER A CA 1
ATOM 1626 C C . SER A 1 217 ? 17.262 -5.660 -24.113 1.00 92.56 217 SER A C 1
ATOM 1628 O O . SER A 1 217 ? 17.466 -5.767 -25.323 1.00 92.56 217 SER A O 1
ATOM 1630 N N . PHE A 1 218 ? 18.177 -6.003 -23.197 1.00 91.94 218 PHE A N 1
ATOM 1631 C CA . PHE A 1 218 ? 19.544 -6.428 -23.520 1.00 91.94 218 PHE A CA 1
ATOM 1632 C C . PHE A 1 218 ? 19.670 -7.897 -23.941 1.00 91.94 218 PHE A C 1
ATOM 1634 O O . PHE A 1 218 ? 20.442 -8.195 -24.848 1.00 91.94 218 PHE A O 1
ATOM 1641 N N . GLU A 1 219 ? 18.935 -8.814 -23.314 1.00 91.19 219 GLU A N 1
ATOM 1642 C CA . GLU A 1 219 ? 19.048 -10.258 -23.578 1.00 91.19 219 GLU A CA 1
ATOM 1643 C C . GLU A 1 219 ? 18.048 -10.755 -24.630 1.00 91.19 219 GLU A C 1
ATOM 1645 O O . GLU A 1 219 ? 18.286 -11.765 -25.293 1.00 91.19 219 GLU A O 1
ATOM 1650 N N . GLY A 1 220 ? 16.936 -10.041 -24.815 1.00 92.00 220 GLY A N 1
ATOM 1651 C CA . GLY A 1 220 ? 15.881 -10.404 -25.758 1.00 92.00 220 GLY A CA 1
ATOM 1652 C C . GLY A 1 220 ? 15.866 -9.502 -26.986 1.00 92.00 220 GLY A C 1
ATOM 1653 O O . GLY A 1 220 ? 16.257 -9.902 -28.086 1.00 92.00 220 GLY A O 1
ATOM 1654 N N . ASN A 1 221 ? 15.386 -8.271 -26.811 1.00 91.62 221 ASN A N 1
ATOM 1655 C CA . ASN A 1 221 ? 15.015 -7.412 -27.937 1.00 91.62 221 ASN A CA 1
ATOM 1656 C C . ASN A 1 221 ? 16.222 -6.961 -28.764 1.00 91.62 221 ASN A C 1
ATOM 1658 O O . ASN A 1 221 ? 16.166 -7.014 -29.994 1.00 91.62 221 ASN A O 1
ATOM 1662 N N . PHE A 1 222 ? 17.323 -6.570 -28.124 1.00 94.88 222 PHE A N 1
ATOM 1663 C CA . PHE A 1 222 ? 18.521 -6.134 -28.836 1.00 94.88 222 PHE A CA 1
ATOM 1664 C C . PHE A 1 222 ? 19.167 -7.258 -29.677 1.00 94.88 222 PHE A C 1
ATOM 1666 O O . PHE A 1 222 ? 19.315 -7.060 -30.888 1.00 94.88 222 PHE A O 1
ATOM 1673 N N . PRO A 1 223 ? 19.454 -8.465 -29.142 1.00 94.88 223 PRO A N 1
ATOM 1674 C CA . PRO A 1 223 ? 19.956 -9.584 -29.941 1.00 94.88 223 PRO A CA 1
ATOM 1675 C C . PRO A 1 223 ? 19.017 -9.983 -31.083 1.00 94.88 223 PRO A C 1
ATOM 1677 O O . PRO A 1 223 ? 19.480 -10.305 -32.177 1.00 94.88 223 PRO A O 1
ATOM 1680 N N . ASN A 1 224 ? 17.700 -9.930 -30.864 1.00 94.12 224 ASN A N 1
ATOM 1681 C CA . ASN A 1 224 ? 16.719 -10.221 -31.909 1.00 94.12 224 ASN A CA 1
ATOM 1682 C C . ASN A 1 224 ? 16.782 -9.201 -33.053 1.00 94.12 224 ASN A C 1
ATOM 1684 O O . ASN A 1 224 ? 16.802 -9.602 -34.216 1.00 94.12 224 ASN A O 1
ATOM 1688 N N . ARG A 1 225 ? 16.897 -7.900 -32.750 1.00 93.00 225 ARG A N 1
ATOM 1689 C CA . ARG A 1 225 ? 17.097 -6.856 -33.773 1.00 93.00 225 ARG A CA 1
ATOM 1690 C C . ARG A 1 225 ? 18.418 -7.040 -34.522 1.00 93.00 225 ARG A C 1
ATOM 1692 O O . ARG A 1 225 ? 18.450 -6.868 -35.735 1.00 93.00 225 ARG A O 1
ATOM 1699 N N . MET A 1 226 ? 19.483 -7.439 -33.825 1.00 92.75 226 MET A N 1
ATOM 1700 C CA . MET A 1 226 ? 20.777 -7.734 -34.452 1.00 92.75 226 MET A CA 1
ATOM 1701 C C . MET A 1 226 ? 20.692 -8.914 -35.433 1.00 92.75 226 MET A C 1
ATOM 1703 O O . MET A 1 226 ? 21.267 -8.848 -36.516 1.00 92.75 226 MET A O 1
ATOM 1707 N N . LYS A 1 227 ? 19.928 -9.965 -35.107 1.00 91.75 227 LYS A N 1
ATOM 1708 C CA . LYS A 1 227 ? 19.688 -11.116 -36.003 1.00 91.75 227 LYS A CA 1
ATOM 1709 C C . LYS A 1 227 ? 18.820 -10.779 -37.220 1.00 91.75 227 LYS A C 1
ATOM 1711 O O . LYS A 1 227 ? 18.915 -11.459 -38.231 1.00 91.75 227 LYS A O 1
ATOM 1716 N N . GLN A 1 228 ? 17.974 -9.755 -37.122 1.00 91.62 228 GLN A N 1
ATOM 1717 C CA . GLN A 1 228 ? 17.089 -9.306 -38.205 1.00 91.62 228 GLN A CA 1
ATOM 1718 C C . GLN A 1 228 ? 17.777 -8.374 -39.213 1.00 91.62 228 GLN A C 1
ATOM 1720 O O . GLN A 1 228 ? 17.143 -7.941 -40.178 1.00 91.62 228 GLN A O 1
ATOM 1725 N N . LEU A 1 229 ? 19.056 -8.042 -39.009 1.00 91.75 229 LEU A N 1
ATOM 1726 C CA . LEU A 1 229 ? 19.819 -7.276 -39.989 1.00 91.75 229 LEU A CA 1
ATOM 1727 C C . LEU A 1 229 ? 19.857 -8.029 -41.333 1.00 91.75 229 LEU A C 1
ATOM 1729 O O . LEU A 1 229 ? 20.035 -9.247 -41.340 1.00 91.75 229 LEU A O 1
ATOM 1733 N N . PRO A 1 230 ? 19.722 -7.336 -42.481 1.00 89.88 230 PRO A N 1
ATOM 1734 C CA . PRO A 1 230 ? 19.632 -7.964 -43.800 1.00 89.88 230 PRO A CA 1
ATOM 1735 C C . PRO A 1 230 ? 21.010 -8.425 -44.314 1.00 89.88 230 PRO A C 1
ATOM 1737 O O . PRO A 1 230 ? 21.464 -8.002 -45.380 1.00 89.88 230 PRO A O 1
ATOM 1740 N N . LEU A 1 231 ? 21.685 -9.287 -43.548 1.00 89.31 231 LEU A N 1
ATOM 1741 C CA . LEU A 1 231 ? 23.023 -9.796 -43.848 1.00 89.31 231 LEU A CA 1
ATOM 1742 C C . LEU A 1 231 ? 23.032 -10.628 -45.133 1.00 89.31 231 LEU A C 1
ATOM 1744 O O . LEU A 1 231 ? 23.928 -10.448 -45.949 1.00 89.31 231 LEU A O 1
ATOM 1748 N N . ASP A 1 232 ? 22.002 -11.441 -45.380 1.00 87.31 232 ASP A N 1
ATOM 1749 C CA . ASP A 1 232 ? 21.912 -12.274 -46.590 1.00 87.31 232 ASP A CA 1
ATOM 1750 C C . ASP A 1 232 ? 21.897 -11.435 -47.872 1.00 87.31 232 ASP A C 1
ATOM 1752 O O . ASP A 1 232 ? 22.559 -11.751 -48.858 1.00 87.31 232 ASP A O 1
ATOM 1756 N N . ARG A 1 233 ? 21.174 -10.308 -47.850 1.00 87.12 233 ARG A N 1
ATOM 1757 C CA . ARG A 1 233 ? 21.136 -9.369 -48.977 1.00 87.12 233 ARG A CA 1
ATOM 1758 C C . ARG A 1 233 ? 22.457 -8.616 -49.121 1.00 87.12 233 ARG A C 1
ATOM 1760 O O . ARG A 1 233 ? 22.850 -8.282 -50.237 1.00 87.12 233 ARG A O 1
ATOM 1767 N N . HIS A 1 234 ? 23.122 -8.318 -48.006 1.00 89.00 234 HIS A N 1
ATOM 1768 C CA . HIS A 1 234 ? 24.412 -7.632 -48.005 1.00 89.00 234 HIS A CA 1
ATOM 1769 C C . HIS A 1 234 ? 25.534 -8.521 -48.556 1.00 89.00 234 HIS A C 1
ATOM 1771 O O . HIS A 1 234 ? 26.337 -8.059 -49.366 1.00 89.00 234 HIS A O 1
ATOM 1777 N N . PHE A 1 235 ? 25.529 -9.805 -48.205 1.00 90.06 235 PHE A N 1
ATOM 1778 C CA . PHE A 1 235 ? 26.498 -10.796 -48.669 1.00 90.06 235 PHE A CA 1
ATOM 1779 C C . PHE A 1 235 ? 26.093 -11.516 -49.968 1.00 90.06 235 PHE A C 1
ATOM 1781 O O . PHE A 1 235 ? 26.763 -12.467 -50.368 1.00 90.06 235 PHE A O 1
ATOM 1788 N N . ASP A 1 236 ? 25.054 -11.050 -50.675 1.00 93.44 236 ASP A N 1
ATOM 1789 C CA . ASP A 1 236 ? 24.712 -11.561 -52.007 1.00 93.44 236 ASP A CA 1
ATOM 1790 C C . ASP A 1 236 ? 25.905 -11.412 -52.966 1.00 93.44 236 ASP A C 1
ATOM 1792 O O . ASP A 1 236 ? 26.567 -10.371 -53.016 1.00 93.44 236 ASP A O 1
ATOM 1796 N N . MET A 1 237 ? 26.154 -12.436 -53.784 1.00 90.25 237 MET A N 1
ATOM 1797 C CA . MET A 1 237 ? 27.320 -12.527 -54.668 1.00 90.25 237 MET A CA 1
ATOM 1798 C C . MET A 1 237 ? 27.431 -11.321 -55.611 1.00 90.25 237 MET A C 1
ATOM 1800 O O . MET A 1 237 ? 28.529 -10.843 -55.907 1.00 90.25 237 MET A O 1
ATOM 1804 N N . LYS A 1 238 ? 26.288 -10.785 -56.061 1.00 92.06 238 LYS A N 1
ATOM 1805 C CA . LYS A 1 238 ? 26.242 -9.575 -56.896 1.00 92.06 238 LYS A CA 1
ATOM 1806 C C . LYS A 1 238 ? 26.710 -8.336 -56.135 1.00 92.06 238 LYS A C 1
ATOM 1808 O O . LYS A 1 238 ? 27.418 -7.509 -56.711 1.00 92.06 238 LYS A O 1
ATOM 1813 N N . ASN A 1 239 ? 26.314 -8.200 -54.870 1.00 89.50 239 ASN A N 1
ATOM 1814 C CA . ASN A 1 239 ? 26.703 -7.075 -54.028 1.00 89.50 239 ASN A CA 1
ATOM 1815 C C . ASN A 1 239 ? 28.170 -7.182 -53.602 1.00 89.50 239 ASN A C 1
ATOM 1817 O O . ASN A 1 239 ? 28.913 -6.217 -53.744 1.00 89.50 239 ASN A O 1
ATOM 1821 N N . VAL A 1 240 ? 28.616 -8.370 -53.188 1.00 90.44 240 VAL A N 1
ATOM 1822 C CA . VAL A 1 240 ? 30.019 -8.645 -52.842 1.00 90.44 240 VAL A CA 1
ATOM 1823 C C . VAL A 1 240 ? 30.939 -8.312 -54.013 1.00 90.44 240 VAL A C 1
ATOM 1825 O O . VAL A 1 240 ? 31.880 -7.540 -53.849 1.00 90.44 240 VAL A O 1
ATOM 1828 N N . LYS A 1 241 ? 30.633 -8.812 -55.219 1.00 87.56 241 LYS A N 1
ATOM 1829 C CA . LYS A 1 241 ? 31.422 -8.509 -56.421 1.00 87.56 241 LYS A CA 1
ATOM 1830 C C . LYS A 1 241 ? 31.479 -7.008 -56.702 1.00 87.56 241 LYS A C 1
ATOM 1832 O O . LYS A 1 241 ? 32.544 -6.504 -57.037 1.00 87.56 241 LYS A O 1
ATOM 1837 N N . ARG A 1 242 ? 30.358 -6.296 -56.552 1.00 89.38 242 ARG A N 1
ATOM 1838 C CA . ARG A 1 242 ? 30.303 -4.840 -56.733 1.00 89.38 242 ARG A CA 1
ATOM 1839 C C . ARG A 1 242 ? 31.212 -4.119 -55.736 1.00 89.38 242 ARG A C 1
ATOM 1841 O O . ARG A 1 242 ? 32.090 -3.385 -56.165 1.00 89.38 242 ARG A O 1
ATOM 1848 N N . VAL A 1 243 ? 31.041 -4.373 -54.439 1.00 89.31 243 VAL A N 1
ATOM 1849 C CA . VAL A 1 243 ? 31.795 -3.698 -53.369 1.00 89.31 243 VAL A CA 1
ATOM 1850 C C . VAL A 1 243 ? 33.294 -3.998 -53.459 1.00 89.31 243 VAL A C 1
ATOM 1852 O O . VAL A 1 243 ? 34.113 -3.110 -53.242 1.00 89.31 243 VAL A O 1
ATOM 1855 N N . VAL A 1 244 ? 33.668 -5.234 -53.804 1.00 87.81 244 VAL A N 1
ATOM 1856 C CA . VAL A 1 244 ? 35.075 -5.619 -53.989 1.00 87.81 244 VAL A CA 1
ATOM 1857 C C . VAL A 1 244 ? 35.683 -4.912 -55.201 1.00 87.81 244 VAL A C 1
ATOM 1859 O O . VAL A 1 244 ? 36.748 -4.320 -55.070 1.00 87.81 244 VAL A O 1
ATOM 1862 N N . LEU A 1 245 ? 35.000 -4.898 -56.353 1.00 86.69 245 LEU A N 1
ATOM 1863 C CA . LEU A 1 245 ? 35.482 -4.187 -57.546 1.00 86.69 245 LEU A CA 1
ATOM 1864 C C . LEU A 1 245 ? 35.576 -2.670 -57.321 1.00 86.69 245 LEU A C 1
ATOM 1866 O O . LEU A 1 245 ? 36.508 -2.035 -57.805 1.00 86.69 245 LEU A O 1
ATOM 1870 N N . GLU A 1 246 ? 34.638 -2.086 -56.574 1.00 87.38 246 GLU A N 1
ATOM 1871 C CA . GLU A 1 246 ? 34.671 -0.666 -56.202 1.00 87.38 246 GLU A CA 1
ATOM 1872 C C . GLU A 1 246 ? 35.851 -0.336 -55.273 1.00 87.38 246 GLU A C 1
ATOM 1874 O O . GLU A 1 246 ? 36.469 0.718 -55.419 1.00 87.38 246 GLU A O 1
ATOM 1879 N N . ALA A 1 247 ? 36.185 -1.221 -54.328 1.00 86.81 247 ALA A N 1
ATOM 1880 C CA . ALA A 1 247 ? 37.234 -0.979 -53.336 1.00 86.81 247 ALA A CA 1
ATOM 1881 C C . ALA A 1 247 ? 38.653 -1.312 -53.830 1.00 86.81 247 ALA A C 1
ATOM 1883 O O . ALA A 1 247 ? 39.608 -0.609 -53.487 1.00 86.81 247 ALA A O 1
ATOM 1884 N N . ASP A 1 248 ? 38.802 -2.391 -54.600 1.00 82.50 248 ASP A N 1
ATOM 1885 C CA . ASP A 1 248 ? 40.093 -2.930 -55.038 1.00 82.50 248 ASP A CA 1
ATOM 1886 C C . ASP A 1 248 ? 40.365 -2.720 -56.544 1.00 82.50 248 ASP A C 1
ATOM 1888 O O . ASP A 1 248 ? 41.469 -3.011 -57.010 1.00 82.50 248 ASP A O 1
ATOM 1892 N N . GLY A 1 249 ? 39.404 -2.205 -57.320 1.00 80.75 249 GLY A N 1
ATOM 1893 C CA . GLY A 1 249 ? 39.556 -1.888 -58.746 1.00 80.75 249 GLY A CA 1
ATOM 1894 C C . GLY A 1 249 ? 39.324 -3.067 -59.706 1.00 80.75 249 GLY A C 1
ATOM 1895 O O . GLY A 1 249 ? 38.828 -4.121 -59.336 1.00 80.75 249 GLY A O 1
ATOM 1896 N N . TYR A 1 250 ? 39.671 -2.891 -60.986 1.00 73.19 250 TYR A N 1
ATOM 1897 C CA . TYR A 1 250 ? 39.425 -3.889 -62.048 1.00 73.19 250 TYR A CA 1
ATOM 1898 C C . TYR A 1 250 ? 40.577 -4.888 -62.265 1.00 73.19 250 TYR A C 1
ATOM 1900 O O . TYR A 1 250 ? 40.526 -5.700 -63.190 1.00 73.19 250 TYR A O 1
ATOM 1908 N N . GLN A 1 251 ? 41.646 -4.813 -61.470 1.00 68.00 251 GLN A N 1
ATOM 1909 C CA . GLN A 1 251 ? 42.875 -5.564 -61.726 1.00 68.00 251 GLN A CA 1
ATOM 1910 C C . GLN A 1 251 ? 42.739 -7.038 -61.288 1.00 68.00 251 GLN A C 1
ATOM 1912 O O . GLN A 1 251 ? 42.217 -7.292 -60.204 1.00 68.00 251 GLN A O 1
ATOM 1917 N N . PRO A 1 252 ? 43.206 -8.024 -62.084 1.00 65.62 252 PRO A N 1
ATOM 1918 C CA . PRO A 1 252 ? 43.139 -9.434 -61.702 1.00 65.62 252 PRO A CA 1
ATOM 1919 C C . PRO A 1 252 ? 43.932 -9.701 -60.418 1.00 65.62 252 PRO A C 1
ATOM 1921 O O . PRO A 1 252 ? 45.114 -9.363 -60.329 1.00 65.62 252 PRO A O 1
ATOM 1924 N N . TYR A 1 253 ? 43.290 -10.325 -59.432 1.00 65.38 253 TYR A N 1
ATOM 1925 C CA . TYR A 1 253 ? 43.902 -10.604 -58.137 1.00 65.38 253 TYR A CA 1
ATOM 1926 C C . TYR A 1 253 ? 44.617 -11.960 -58.129 1.00 65.38 253 TYR A C 1
ATOM 1928 O O . TYR A 1 253 ? 44.007 -12.988 -58.410 1.00 65.38 253 TYR A O 1
ATOM 1936 N N . LEU A 1 254 ? 45.899 -11.966 -57.751 1.00 68.50 254 LEU A N 1
ATOM 1937 C CA . LEU A 1 254 ? 46.654 -13.186 -57.417 1.00 68.50 254 LEU A CA 1
ATOM 1938 C C . LEU A 1 254 ? 46.508 -13.574 -55.928 1.00 68.50 254 LEU A C 1
ATOM 1940 O O . LEU A 1 254 ? 46.888 -14.674 -55.540 1.00 68.50 254 LEU A O 1
ATOM 1944 N N . ILE A 1 255 ? 45.986 -12.663 -55.093 1.00 69.69 255 ILE A N 1
ATOM 1945 C CA . ILE A 1 255 ? 45.852 -12.766 -53.627 1.00 69.69 255 ILE A CA 1
ATOM 1946 C C . ILE A 1 255 ? 44.469 -12.220 -53.211 1.00 69.69 255 ILE A C 1
ATOM 1948 O O . ILE A 1 255 ? 43.870 -11.447 -53.949 1.00 69.69 255 ILE A O 1
ATOM 1952 N N . SER A 1 256 ? 43.949 -12.615 -52.043 1.00 74.06 256 SER A N 1
ATOM 1953 C CA . SER A 1 256 ? 42.643 -12.174 -51.517 1.00 74.06 256 SER A CA 1
ATOM 1954 C C . SER A 1 256 ? 42.460 -10.633 -51.491 1.00 74.06 256 SER A C 1
ATOM 1956 O O . SER A 1 256 ? 43.368 -9.934 -51.030 1.00 74.06 256 SER A O 1
ATOM 1958 N N . PRO A 1 257 ? 41.300 -10.093 -51.929 1.00 79.31 257 PRO A N 1
ATOM 1959 C CA . PRO A 1 257 ? 41.016 -8.653 -51.986 1.00 79.31 257 PRO A CA 1
ATOM 1960 C C . PRO A 1 257 ? 40.751 -8.057 -50.591 1.00 79.31 257 PRO A C 1
ATOM 1962 O O . PRO A 1 257 ? 39.630 -8.048 -50.073 1.00 79.31 257 PRO A O 1
ATOM 1965 N N . GLU A 1 258 ? 41.811 -7.574 -49.942 1.00 81.88 258 GLU A N 1
ATOM 1966 C CA . GLU A 1 258 ? 41.755 -7.140 -48.544 1.00 81.88 258 GLU A CA 1
ATOM 1967 C C . GLU A 1 258 ? 40.913 -5.868 -48.331 1.00 81.88 258 GLU A C 1
ATOM 1969 O O . GLU A 1 258 ? 40.202 -5.765 -47.323 1.00 81.88 258 GLU A O 1
ATOM 1974 N N . LYS A 1 259 ? 40.945 -4.889 -49.251 1.00 83.25 259 LYS A N 1
ATOM 1975 C CA . LYS A 1 259 ? 40.196 -3.633 -49.058 1.00 83.25 259 LYS A CA 1
ATOM 1976 C C . LYS A 1 259 ? 38.699 -3.854 -49.234 1.00 83.25 259 LYS A C 1
ATOM 1978 O O . LYS A 1 259 ? 37.923 -3.303 -48.453 1.00 83.25 259 LYS A O 1
ATOM 1983 N N . GLY A 1 260 ? 38.295 -4.689 -50.187 1.00 86.38 260 GLY A N 1
ATOM 1984 C CA . GLY A 1 260 ? 36.915 -5.104 -50.413 1.00 86.38 260 GLY A CA 1
ATOM 1985 C C . GLY A 1 260 ? 36.337 -5.845 -49.214 1.00 86.38 260 GLY A C 1
ATOM 1986 O O . GLY A 1 260 ? 35.266 -5.479 -48.730 1.00 86.38 260 GLY A O 1
ATOM 1987 N N . LEU A 1 261 ? 37.081 -6.803 -48.650 1.00 85.12 261 LEU A N 1
ATOM 1988 C CA . LEU A 1 261 ? 36.681 -7.495 -47.418 1.00 85.12 261 LEU A CA 1
ATOM 1989 C C . LEU A 1 261 ? 36.526 -6.528 -46.237 1.00 85.12 261 LEU A C 1
ATOM 1991 O O . LEU A 1 261 ? 35.504 -6.545 -45.548 1.00 85.12 261 LEU A O 1
ATOM 1995 N N . ARG A 1 262 ? 37.497 -5.628 -46.028 1.00 85.69 262 ARG A N 1
ATOM 1996 C CA . ARG A 1 262 ? 37.406 -4.589 -44.988 1.00 85.69 262 ARG A CA 1
ATOM 1997 C C . ARG A 1 262 ? 36.205 -3.661 -45.216 1.00 85.69 262 ARG A C 1
ATOM 1999 O O . ARG A 1 262 ? 35.555 -3.277 -44.248 1.00 85.69 262 ARG A O 1
ATOM 2006 N N . SER A 1 263 ? 35.896 -3.312 -46.466 1.00 88.31 263 SER A N 1
ATOM 2007 C CA . SER A 1 263 ? 34.743 -2.476 -46.831 1.00 88.31 263 SER A CA 1
ATOM 2008 C C . SER A 1 263 ? 33.410 -3.164 -46.515 1.00 88.31 263 SER A C 1
ATOM 2010 O O . SER A 1 263 ? 32.535 -2.563 -45.887 1.00 88.31 263 SER A O 1
ATOM 2012 N N . LEU A 1 264 ? 33.285 -4.454 -46.849 1.00 88.94 264 LEU A N 1
ATOM 2013 C CA . LEU A 1 264 ? 32.108 -5.264 -46.524 1.00 88.94 264 LEU A CA 1
ATOM 2014 C C . LEU A 1 264 ? 31.870 -5.318 -45.012 1.00 88.94 264 LEU A C 1
ATOM 2016 O O . LEU A 1 264 ? 30.772 -5.003 -44.554 1.00 88.94 264 LEU A O 1
ATOM 2020 N N . ILE A 1 265 ? 32.907 -5.625 -44.228 1.00 88.50 265 ILE A N 1
ATOM 2021 C CA . ILE A 1 265 ? 32.800 -5.699 -42.763 1.00 88.50 265 ILE A CA 1
ATOM 2022 C C . ILE A 1 265 ? 32.421 -4.334 -42.171 1.00 88.50 265 ILE A C 1
ATOM 2024 O O . ILE A 1 265 ? 31.505 -4.247 -41.352 1.00 88.50 265 ILE A O 1
ATOM 2028 N N . LYS A 1 266 ? 33.052 -3.245 -42.631 1.00 89.38 266 LYS A N 1
ATOM 2029 C CA . LYS A 1 266 ? 32.719 -1.876 -42.199 1.00 89.38 266 LYS A CA 1
ATOM 2030 C C . LYS A 1 266 ? 31.269 -1.494 -42.479 1.00 89.38 266 LYS A C 1
ATOM 2032 O O . LYS A 1 266 ? 30.684 -0.750 -41.690 1.00 89.38 266 LYS A O 1
ATOM 2037 N N . SER A 1 267 ? 30.716 -1.956 -43.599 1.00 89.62 267 SER A N 1
ATOM 2038 C CA . SER A 1 267 ? 29.324 -1.711 -43.979 1.00 89.62 267 SER A CA 1
ATOM 2039 C C . SER A 1 267 ? 28.350 -2.508 -43.107 1.00 89.62 267 SER A C 1
ATOM 2041 O O . SER A 1 267 ? 27.344 -1.948 -42.679 1.00 89.62 267 SER A O 1
ATOM 2043 N N . VAL A 1 268 ? 28.675 -3.758 -42.757 1.00 90.44 268 VAL A N 1
ATOM 2044 C CA . VAL A 1 268 ? 27.866 -4.557 -41.818 1.00 90.44 268 VAL A CA 1
ATOM 2045 C C . VAL A 1 268 ? 27.850 -3.952 -40.423 1.00 90.44 268 VAL A C 1
ATOM 2047 O O . VAL A 1 268 ? 26.783 -3.772 -39.840 1.00 90.44 268 VAL A O 1
ATOM 2050 N N . LEU A 1 269 ? 29.018 -3.586 -39.902 1.00 91.19 269 LEU A N 1
ATOM 2051 C CA . LEU A 1 269 ? 29.125 -2.978 -38.581 1.00 91.19 269 LEU A CA 1
ATOM 2052 C C . LEU A 1 269 ? 28.404 -1.620 -38.511 1.00 91.19 269 LEU A C 1
ATOM 2054 O O . LEU A 1 269 ? 27.827 -1.299 -37.479 1.00 91.19 269 LEU A O 1
ATOM 2058 N N . GLU A 1 270 ? 28.343 -0.847 -39.604 1.00 92.94 270 GLU A N 1
ATOM 2059 C CA . GLU A 1 270 ? 27.543 0.390 -39.644 1.00 92.94 270 GLU A CA 1
ATOM 2060 C C . GLU A 1 270 ? 26.049 0.118 -39.412 1.00 92.94 270 GLU A C 1
ATOM 2062 O O . GLU A 1 270 ? 25.388 0.878 -38.702 1.00 92.94 270 GLU A O 1
ATOM 2067 N N . MET A 1 271 ? 25.521 -0.993 -39.941 1.00 92.62 271 MET A N 1
ATOM 2068 C CA . MET A 1 271 ? 24.118 -1.376 -39.749 1.00 92.62 271 MET A CA 1
ATOM 2069 C C . MET A 1 271 ? 23.783 -1.689 -38.280 1.00 92.62 271 MET A C 1
ATOM 2071 O O . MET A 1 271 ? 22.620 -1.595 -37.897 1.00 92.62 271 MET A O 1
ATOM 2075 N N . ALA A 1 272 ? 24.778 -1.984 -37.434 1.00 93.50 272 ALA A N 1
ATOM 2076 C CA . ALA A 1 272 ? 24.583 -2.226 -36.002 1.00 93.50 272 ALA A CA 1
ATOM 2077 C C . ALA A 1 272 ? 24.306 -0.947 -35.187 1.00 93.50 272 ALA A C 1
ATOM 2079 O O . ALA A 1 272 ? 23.793 -1.034 -34.065 1.00 93.50 272 ALA A O 1
ATOM 2080 N N . LYS A 1 273 ? 24.592 0.249 -35.725 1.00 94.75 273 LYS A N 1
ATOM 2081 C CA . LYS A 1 273 ? 24.357 1.516 -35.007 1.00 94.75 273 LYS A CA 1
ATOM 2082 C C . LYS A 1 273 ? 22.890 1.734 -34.673 1.00 94.75 273 LYS A C 1
ATOM 2084 O O . LYS A 1 273 ? 22.574 2.151 -33.561 1.00 94.75 273 LYS A O 1
ATOM 2089 N N . GLU A 1 274 ? 22.002 1.456 -35.623 1.00 94.25 274 GLU A N 1
ATOM 2090 C CA . GLU A 1 274 ? 20.577 1.733 -35.458 1.00 94.25 274 GLU A CA 1
ATOM 2091 C C . GLU A 1 274 ? 19.911 0.808 -34.422 1.00 94.25 274 GLU A C 1
ATOM 2093 O O . GLU A 1 274 ? 19.323 1.332 -33.473 1.00 94.25 274 GLU A O 1
ATOM 2098 N N . PRO A 1 275 ? 20.084 -0.533 -34.466 1.00 95.00 275 PRO A N 1
ATOM 2099 C CA . PRO A 1 275 ? 19.638 -1.417 -33.385 1.00 95.00 275 PRO A CA 1
ATOM 2100 C C . PRO A 1 275 ? 20.151 -0.995 -32.005 1.00 95.00 275 PRO A C 1
ATOM 2102 O O . PRO A 1 275 ? 19.412 -1.064 -31.022 1.00 95.00 275 PRO A O 1
ATOM 2105 N N . SER A 1 276 ? 21.396 -0.519 -31.933 1.00 95.38 276 SER A N 1
ATOM 2106 C CA . SER A 1 276 ? 22.012 -0.115 -30.669 1.00 95.38 276 SER A CA 1
ATOM 2107 C C . SER A 1 276 ? 21.429 1.200 -30.131 1.00 95.38 276 SER A C 1
ATOM 2109 O O . SER A 1 276 ? 21.163 1.313 -28.936 1.00 95.38 276 SER A O 1
ATOM 2111 N N . ARG A 1 277 ? 21.135 2.180 -31.000 1.00 96.31 277 ARG A N 1
ATOM 2112 C CA . ARG A 1 277 ? 20.408 3.411 -30.622 1.00 96.31 277 ARG A CA 1
ATOM 2113 C C . ARG A 1 277 ? 18.999 3.112 -30.119 1.00 96.31 277 ARG A C 1
ATOM 2115 O O . ARG A 1 277 ? 18.583 3.692 -29.117 1.00 96.31 277 ARG A O 1
ATOM 2122 N N . LEU A 1 278 ? 18.298 2.197 -30.785 1.00 95.31 278 LEU A N 1
ATOM 2123 C CA . LEU A 1 278 ? 16.952 1.785 -30.392 1.00 95.31 278 LEU A CA 1
ATOM 2124 C C . LEU A 1 278 ? 16.945 1.046 -29.047 1.00 95.31 278 LEU A C 1
ATOM 2126 O O . LEU A 1 278 ? 16.020 1.240 -28.264 1.00 95.31 278 LEU A O 1
ATOM 2130 N N . CYS A 1 279 ? 17.983 0.261 -28.743 1.00 95.75 279 CYS A N 1
ATOM 2131 C CA . CYS A 1 279 ? 18.154 -0.339 -27.417 1.00 95.75 279 CYS A CA 1
ATOM 2132 C C . CYS A 1 279 ? 18.268 0.735 -26.322 1.00 95.75 279 CYS A C 1
ATOM 2134 O O . CYS A 1 279 ? 17.639 0.615 -25.273 1.00 95.75 279 CYS A O 1
ATOM 2136 N N . VAL A 1 280 ? 19.017 1.817 -26.573 1.00 97.12 280 VAL A N 1
ATOM 2137 C CA . VAL A 1 280 ? 19.114 2.950 -25.633 1.00 97.12 280 VAL A CA 1
ATOM 2138 C C . VAL A 1 280 ? 17.758 3.639 -25.446 1.00 97.12 280 VAL A C 1
ATOM 2140 O O . VAL A 1 280 ? 17.396 3.969 -24.318 1.00 97.12 280 VAL A O 1
ATOM 2143 N N . ASP A 1 281 ? 16.990 3.842 -26.523 1.00 96.25 281 ASP A N 1
ATOM 2144 C CA . ASP A 1 281 ? 15.634 4.407 -26.443 1.00 96.25 281 ASP A CA 1
ATOM 2145 C C . ASP A 1 281 ? 14.686 3.541 -25.600 1.00 96.25 281 ASP A C 1
ATOM 2147 O O . ASP A 1 281 ? 13.901 4.065 -24.807 1.00 96.25 281 ASP A O 1
ATOM 2151 N N . GLU A 1 282 ? 14.769 2.223 -25.764 1.00 94.75 282 GLU A N 1
ATOM 2152 C CA . GLU A 1 282 ? 13.940 1.258 -25.047 1.00 94.75 282 GLU A CA 1
ATOM 2153 C C . GLU A 1 282 ? 14.260 1.237 -23.547 1.00 94.75 282 GLU A C 1
ATOM 2155 O O . GLU A 1 282 ? 13.356 1.397 -22.724 1.00 94.75 282 GLU A O 1
ATOM 2160 N N . VAL A 1 283 ? 15.547 1.153 -23.192 1.00 95.25 283 VAL A N 1
ATOM 2161 C CA . VAL A 1 283 ? 16.005 1.205 -21.795 1.00 95.25 283 VAL A CA 1
ATOM 2162 C C . VAL A 1 283 ? 15.625 2.534 -21.146 1.00 95.25 283 VAL A C 1
ATOM 2164 O O . VAL A 1 283 ? 15.116 2.542 -20.028 1.00 95.25 283 VAL A O 1
ATOM 2167 N N . HIS A 1 284 ? 15.791 3.655 -21.852 1.00 96.31 284 HIS A N 1
ATOM 2168 C CA . HIS A 1 284 ? 15.365 4.963 -21.358 1.00 96.31 284 HIS A CA 1
ATOM 2169 C C . HIS A 1 284 ? 13.878 4.982 -20.986 1.00 96.31 284 HIS A C 1
ATOM 2171 O O . HIS A 1 284 ? 13.518 5.444 -19.906 1.00 96.31 284 HIS A O 1
ATOM 2177 N N . ARG A 1 285 ? 13.009 4.448 -21.855 1.00 94.62 285 ARG A N 1
ATOM 2178 C CA . ARG A 1 285 ? 11.564 4.389 -21.591 1.00 94.62 285 ARG A CA 1
ATOM 2179 C C . ARG A 1 285 ? 11.259 3.603 -20.316 1.00 94.62 285 ARG A C 1
ATOM 2181 O O . ARG A 1 285 ? 10.472 4.057 -19.494 1.00 94.62 285 ARG A O 1
ATOM 2188 N N . VAL A 1 286 ? 11.920 2.459 -20.133 1.00 93.75 286 VAL A N 1
ATOM 2189 C CA . VAL A 1 286 ? 11.769 1.637 -18.925 1.00 93.75 286 VAL A CA 1
ATOM 2190 C C . VAL A 1 286 ? 12.244 2.388 -17.677 1.00 93.75 286 VAL A C 1
ATOM 2192 O O . VAL A 1 286 ? 11.573 2.333 -16.651 1.00 93.75 286 VAL A O 1
ATOM 2195 N N . LEU A 1 287 ? 13.362 3.116 -17.749 1.00 94.50 287 LEU A N 1
ATOM 2196 C CA . LEU A 1 287 ? 13.869 3.898 -16.618 1.00 94.50 287 LEU A CA 1
ATOM 2197 C C . LEU A 1 287 ? 12.911 5.029 -16.218 1.00 94.50 287 LEU A C 1
ATOM 2199 O O . LEU A 1 287 ? 12.691 5.232 -15.026 1.00 94.50 287 LEU A O 1
ATOM 2203 N N . VAL A 1 288 ? 12.284 5.711 -17.182 1.00 95.12 288 VAL A N 1
ATOM 2204 C CA . VAL A 1 288 ? 11.250 6.727 -16.904 1.00 95.12 288 VAL A CA 1
ATOM 2205 C C . VAL A 1 288 ? 10.026 6.099 -16.226 1.00 95.12 288 VAL A C 1
ATOM 2207 O O . VAL A 1 288 ? 9.523 6.634 -15.235 1.00 95.12 288 VAL A O 1
ATOM 2210 N N . ASP A 1 289 ? 9.584 4.926 -16.689 1.00 93.50 289 ASP A N 1
ATOM 2211 C CA . ASP A 1 289 ? 8.499 4.183 -16.035 1.00 93.50 289 ASP A CA 1
ATOM 2212 C C . ASP A 1 289 ? 8.870 3.802 -14.587 1.00 93.50 289 ASP A C 1
ATOM 2214 O O . ASP A 1 289 ? 8.022 3.851 -13.693 1.00 93.50 289 ASP A O 1
ATOM 2218 N N . ILE A 1 290 ? 10.136 3.442 -14.334 1.00 93.62 290 ILE A N 1
ATOM 2219 C CA . ILE A 1 290 ? 10.647 3.134 -12.989 1.00 93.62 290 ILE A CA 1
ATOM 2220 C C . ILE A 1 290 ? 10.667 4.384 -12.101 1.00 93.62 290 ILE A C 1
ATOM 2222 O O . ILE A 1 290 ? 10.265 4.284 -10.946 1.00 93.62 290 ILE A O 1
ATOM 2226 N N . VAL A 1 291 ? 11.062 5.557 -12.612 1.00 95.00 291 VAL A N 1
ATOM 2227 C CA . VAL A 1 291 ? 10.995 6.826 -11.857 1.00 95.00 291 VAL A CA 1
ATOM 2228 C C . VAL A 1 291 ? 9.569 7.087 -11.369 1.00 95.00 291 VAL A C 1
ATOM 2230 O O . VAL A 1 291 ? 9.355 7.365 -10.188 1.00 95.00 291 VAL A O 1
ATOM 2233 N N . SER A 1 292 ? 8.582 6.951 -12.259 1.00 93.00 292 SER A N 1
ATOM 2234 C CA . SER A 1 292 ? 7.172 7.141 -11.903 1.00 93.00 292 SER A CA 1
ATOM 2235 C C . SER A 1 292 ? 6.696 6.106 -10.876 1.00 93.00 292 SER A C 1
ATOM 2237 O O . SER A 1 292 ? 6.057 6.459 -9.881 1.00 93.00 292 SER A O 1
ATOM 2239 N N . ALA A 1 293 ? 7.049 4.831 -11.072 1.00 92.19 293 ALA A N 1
ATOM 2240 C CA . ALA A 1 293 ? 6.710 3.753 -10.146 1.00 92.19 293 ALA A CA 1
ATOM 2241 C C . ALA A 1 293 ? 7.330 3.968 -8.755 1.00 92.19 293 ALA A C 1
ATOM 2243 O O . ALA A 1 293 ? 6.611 3.889 -7.761 1.00 92.19 293 ALA A O 1
ATOM 2244 N N . ALA A 1 294 ? 8.614 4.327 -8.683 1.00 92.88 294 ALA A N 1
ATOM 2245 C CA . ALA A 1 294 ? 9.314 4.612 -7.435 1.00 92.88 294 ALA A CA 1
ATOM 2246 C C . ALA A 1 294 ? 8.663 5.786 -6.690 1.00 92.88 294 ALA A C 1
ATOM 2248 O O . ALA A 1 294 ? 8.312 5.651 -5.523 1.00 92.88 294 ALA A O 1
ATOM 2249 N N . ALA A 1 295 ? 8.371 6.894 -7.380 1.00 93.25 295 ALA A N 1
ATOM 2250 C CA . ALA A 1 295 ? 7.701 8.047 -6.775 1.00 93.25 295 ALA A CA 1
ATOM 2251 C C . ALA A 1 295 ? 6.266 7.746 -6.292 1.00 93.25 295 ALA A C 1
ATOM 2253 O O . ALA A 1 295 ? 5.742 8.429 -5.407 1.00 93.25 295 ALA A O 1
ATOM 2254 N N . ASN A 1 296 ? 5.588 6.757 -6.883 1.00 91.38 296 ASN A N 1
ATOM 2255 C CA . ASN A 1 296 ? 4.292 6.258 -6.412 1.00 91.38 296 ASN A CA 1
ATOM 2256 C C . ASN A 1 296 ? 4.428 5.302 -5.222 1.00 91.38 296 ASN A C 1
ATOM 2258 O O . ASN A 1 296 ? 3.569 5.316 -4.344 1.00 91.38 296 ASN A O 1
ATOM 2262 N N . ALA A 1 297 ? 5.496 4.507 -5.188 1.00 89.81 297 ALA A N 1
ATOM 2263 C CA . ALA A 1 297 ? 5.777 3.556 -4.123 1.00 89.81 297 ALA A CA 1
ATOM 2264 C C . ALA A 1 297 ? 6.353 4.208 -2.856 1.00 89.81 297 ALA A C 1
ATOM 2266 O O . ALA A 1 297 ? 6.299 3.579 -1.804 1.00 89.81 297 ALA A O 1
ATOM 2267 N N . THR A 1 298 ? 6.890 5.432 -2.935 1.00 89.81 298 THR A N 1
ATOM 2268 C CA . THR A 1 298 ? 7.385 6.214 -1.789 1.00 89.81 298 THR A CA 1
ATOM 2269 C C . THR A 1 298 ? 6.220 6.886 -1.040 1.00 89.81 298 THR A C 1
ATOM 2271 O O . THR A 1 298 ? 5.708 7.913 -1.509 1.00 89.81 298 THR A O 1
ATOM 2274 N N . PRO A 1 299 ? 5.793 6.386 0.140 1.00 83.25 299 PRO A N 1
ATOM 2275 C CA . PRO A 1 299 ? 4.665 6.955 0.882 1.00 83.25 299 PRO A CA 1
ATOM 2276 C C . PRO A 1 299 ? 4.925 8.400 1.318 1.00 83.25 299 PRO A C 1
ATOM 2278 O O . PRO A 1 299 ? 4.017 9.233 1.292 1.00 83.25 299 PRO A O 1
ATOM 2281 N N . GLY A 1 300 ? 6.181 8.727 1.650 1.00 83.19 300 GLY A N 1
ATOM 2282 C CA . GLY A 1 300 ? 6.596 10.079 2.009 1.00 83.19 300 GLY A CA 1
ATOM 2283 C C . GLY A 1 300 ? 6.292 11.124 0.930 1.00 83.19 300 GLY A C 1
ATOM 2284 O O . GLY A 1 300 ? 5.753 12.185 1.242 1.00 83.19 300 GLY A O 1
ATOM 2285 N N . LEU A 1 301 ? 6.551 10.806 -0.344 1.00 87.06 301 LEU A N 1
ATOM 2286 C CA . LEU A 1 301 ? 6.274 11.701 -1.475 1.00 87.06 301 LEU A CA 1
ATOM 2287 C C . LEU A 1 301 ? 4.775 11.865 -1.751 1.00 87.06 301 LEU A C 1
ATOM 2289 O O . LEU A 1 301 ? 4.353 12.917 -2.232 1.00 87.06 301 LEU A O 1
ATOM 2293 N N . GLY A 1 302 ? 3.956 10.858 -1.427 1.00 84.44 302 GLY A N 1
ATOM 2294 C CA . GLY A 1 302 ? 2.498 10.930 -1.563 1.00 84.44 302 GLY A CA 1
ATOM 2295 C C . GLY A 1 302 ? 1.865 12.060 -0.745 1.00 84.44 302 GLY A C 1
ATOM 2296 O O . GLY A 1 302 ? 0.866 12.638 -1.169 1.00 84.44 302 GLY A O 1
ATOM 2297 N N . ARG A 1 303 ? 2.489 12.429 0.382 1.00 83.50 303 ARG A N 1
ATOM 2298 C CA . ARG A 1 303 ? 2.045 13.526 1.259 1.00 83.50 303 ARG A CA 1
ATOM 2299 C C . ARG A 1 303 ? 2.302 14.917 0.674 1.00 83.50 303 ARG A C 1
ATOM 2301 O O . ARG A 1 303 ? 1.611 15.862 1.042 1.00 83.50 303 ARG A O 1
ATOM 2308 N N . TYR A 1 304 ? 3.238 15.043 -0.272 1.00 87.75 304 TYR A N 1
ATOM 2309 C CA . TYR A 1 304 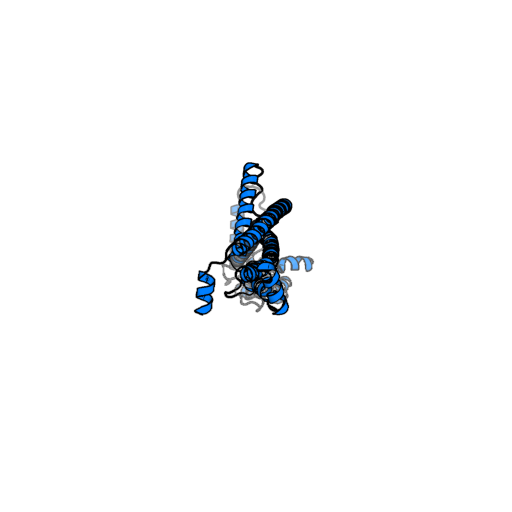? 3.631 16.321 -0.873 1.00 87.75 304 TYR A CA 1
ATOM 2310 C C . TYR A 1 304 ? 3.537 16.280 -2.412 1.00 87.75 304 TYR A C 1
ATOM 2312 O O . TYR A 1 304 ? 4.563 16.244 -3.097 1.00 87.75 304 TYR A O 1
ATOM 2320 N N . PRO A 1 305 ? 2.322 16.333 -3.002 1.00 90.25 305 PRO A N 1
ATOM 2321 C CA . PRO A 1 305 ? 2.131 16.220 -4.451 1.00 90.25 305 PRO A CA 1
ATOM 2322 C C . PRO A 1 305 ? 2.894 17.236 -5.324 1.00 90.25 305 PRO A C 1
ATOM 2324 O O . PRO A 1 305 ? 3.293 16.862 -6.429 1.00 90.25 305 PRO A O 1
ATOM 2327 N N . PRO A 1 306 ? 3.098 18.508 -4.916 1.00 91.94 306 PRO A N 1
ATOM 2328 C CA . PRO A 1 306 ? 3.945 19.436 -5.669 1.00 91.94 306 PRO A CA 1
ATOM 2329 C C . PRO A 1 306 ? 5.413 18.997 -5.676 1.00 91.94 306 PRO A C 1
ATOM 2331 O O . PRO A 1 306 ? 6.010 18.894 -6.739 1.00 91.94 306 PRO A O 1
ATOM 2334 N N . PHE A 1 307 ? 5.961 18.640 -4.510 1.00 91.56 307 PHE A N 1
ATOM 2335 C CA . PHE A 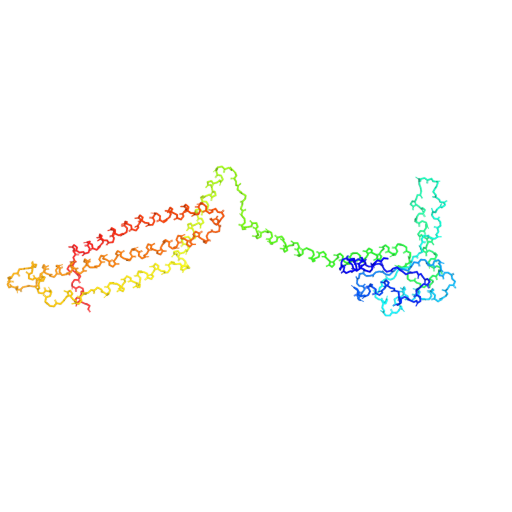1 307 ? 7.346 18.178 -4.385 1.00 91.56 307 PHE A CA 1
ATOM 2336 C C . PHE A 1 307 ? 7.587 16.885 -5.171 1.00 91.56 307 PHE A C 1
ATOM 2338 O O . PHE A 1 307 ? 8.571 16.767 -5.892 1.00 91.56 307 PHE A O 1
ATOM 2345 N N . LYS A 1 308 ? 6.641 15.942 -5.116 1.00 94.50 308 LYS A N 1
ATOM 2346 C CA . LYS A 1 308 ? 6.683 14.720 -5.924 1.00 94.50 308 LYS A CA 1
ATOM 2347 C C . LYS A 1 308 ? 6.776 15.006 -7.426 1.00 94.50 308 LYS A C 1
ATOM 2349 O O . LYS A 1 308 ? 7.525 14.323 -8.117 1.00 94.50 308 LYS A O 1
ATOM 2354 N N . ARG A 1 309 ? 6.011 15.981 -7.934 1.00 94.75 309 ARG A N 1
ATOM 2355 C CA . ARG A 1 309 ? 6.054 16.367 -9.355 1.00 94.75 309 ARG A CA 1
ATOM 2356 C C . ARG A 1 309 ? 7.430 16.904 -9.740 1.00 94.75 309 ARG A C 1
ATOM 2358 O O . ARG A 1 309 ? 7.987 16.417 -10.715 1.00 94.75 309 ARG A O 1
ATOM 2365 N N . GLU A 1 310 ? 7.994 17.791 -8.925 1.00 95.50 310 GLU A N 1
ATOM 2366 C CA . GLU A 1 310 ? 9.346 18.331 -9.131 1.00 95.50 310 GLU A CA 1
ATOM 2367 C C . GLU A 1 310 ? 10.418 17.232 -9.127 1.00 95.50 310 GLU A C 1
ATOM 2369 O O . GLU A 1 310 ? 11.262 17.179 -10.018 1.00 95.50 310 GLU A O 1
ATOM 2374 N N . VAL A 1 311 ? 10.365 16.294 -8.173 1.00 95.19 311 VAL A N 1
ATOM 2375 C CA . VAL A 1 311 ? 11.317 15.167 -8.112 1.00 95.19 311 VAL A CA 1
ATOM 2376 C C . VAL A 1 311 ? 11.239 14.305 -9.376 1.00 95.19 311 VAL A C 1
ATOM 2378 O O . VAL A 1 311 ? 12.273 13.962 -9.952 1.00 95.19 311 VAL A O 1
ATOM 2381 N N . VAL A 1 312 ? 10.028 13.973 -9.835 1.00 95.94 312 VAL A N 1
ATOM 2382 C CA . VAL A 1 312 ? 9.822 13.178 -11.058 1.00 95.94 312 VAL A CA 1
ATOM 2383 C C . VAL A 1 312 ? 10.305 13.929 -12.298 1.00 95.94 312 VAL A C 1
ATOM 2385 O O . VAL A 1 312 ? 10.924 13.318 -13.171 1.00 95.94 312 VAL A O 1
ATOM 2388 N N . GLU A 1 313 ? 10.053 15.233 -12.382 1.00 96.69 313 GLU A N 1
ATOM 2389 C CA . GLU A 1 313 ? 10.490 16.074 -13.497 1.00 96.69 313 GLU A CA 1
ATOM 2390 C C . GLU A 1 313 ? 12.018 16.155 -13.574 1.00 96.69 313 GLU A C 1
ATOM 2392 O O . GLU A 1 313 ? 12.595 15.877 -14.627 1.00 96.69 313 GLU A O 1
ATOM 2397 N N . ILE A 1 314 ? 12.688 16.426 -12.449 1.00 96.62 314 ILE A N 1
ATOM 2398 C CA . ILE A 1 314 ? 14.154 16.481 -12.368 1.00 96.62 314 ILE A CA 1
ATOM 2399 C C . ILE A 1 314 ? 14.773 15.130 -12.745 1.00 96.62 314 ILE A C 1
ATOM 2401 O O . ILE A 1 314 ? 15.717 15.081 -13.539 1.00 96.62 314 ILE A O 1
ATOM 2405 N N . ALA A 1 315 ? 14.239 14.028 -12.213 1.00 96.44 315 ALA A N 1
ATOM 2406 C CA . ALA A 1 315 ? 14.729 12.687 -12.521 1.00 96.44 315 ALA A CA 1
ATOM 2407 C C . ALA A 1 315 ? 14.534 12.331 -14.006 1.00 96.44 315 ALA A C 1
ATOM 2409 O O . ALA A 1 315 ? 15.449 11.803 -14.639 1.00 96.44 315 ALA A O 1
ATOM 2410 N N . SER A 1 316 ? 13.381 12.670 -14.587 1.00 96.19 316 SER A N 1
ATOM 2411 C CA . SER A 1 316 ? 13.098 12.430 -16.009 1.00 96.19 316 SER A CA 1
ATOM 2412 C C . SER A 1 316 ? 14.019 13.256 -16.912 1.00 96.19 316 SER A C 1
ATOM 2414 O O . SER A 1 316 ? 14.629 12.716 -17.833 1.00 96.19 316 SER A O 1
ATOM 2416 N N . ALA A 1 317 ? 14.223 14.536 -16.590 1.00 97.50 317 ALA A N 1
ATOM 2417 C CA . ALA A 1 317 ? 15.137 15.407 -17.325 1.00 97.50 317 ALA A CA 1
ATOM 2418 C C . ALA A 1 317 ? 16.600 14.927 -17.249 1.00 97.50 317 ALA A C 1
ATOM 2420 O O . ALA A 1 317 ? 17.356 15.066 -18.215 1.00 97.50 317 ALA A O 1
ATOM 2421 N N . ALA A 1 318 ? 17.018 14.345 -16.119 1.00 97.19 318 ALA A N 1
ATOM 2422 C CA . ALA A 1 318 ? 18.334 13.721 -15.995 1.00 97.19 318 ALA A CA 1
ATOM 2423 C C . ALA A 1 318 ? 18.467 12.490 -16.911 1.00 97.19 318 ALA A C 1
ATOM 2425 O O . ALA A 1 318 ? 19.475 12.354 -17.611 1.00 97.19 318 ALA A O 1
ATOM 2426 N N . LEU A 1 319 ? 17.439 11.635 -16.974 1.00 96.75 319 LEU A N 1
ATOM 2427 C CA . LEU A 1 319 ? 17.416 10.470 -17.865 1.00 96.75 319 LEU A CA 1
ATOM 2428 C C . LEU A 1 319 ? 17.470 10.860 -19.350 1.00 96.75 319 LEU A C 1
ATOM 2430 O O . LEU A 1 319 ? 18.201 10.220 -20.108 1.00 96.75 319 LEU A O 1
ATOM 2434 N N . ASP A 1 320 ? 16.800 11.939 -19.761 1.00 97.25 320 ASP A N 1
ATOM 2435 C CA . ASP A 1 320 ? 16.862 12.445 -21.141 1.00 97.25 320 ASP A CA 1
ATOM 2436 C C . ASP A 1 320 ? 18.280 12.899 -21.540 1.00 97.25 320 ASP A C 1
ATOM 2438 O O . ASP A 1 320 ? 18.745 12.663 -22.668 1.00 97.25 320 ASP A O 1
ATOM 2442 N N . ARG A 1 321 ? 19.013 13.518 -20.603 1.00 97.56 321 ARG A N 1
ATOM 2443 C CA . ARG A 1 321 ? 20.426 13.881 -20.803 1.00 97.56 321 ARG A CA 1
ATOM 2444 C C . ARG A 1 321 ? 21.292 12.633 -20.944 1.00 97.56 321 ARG A C 1
ATOM 2446 O O . ARG A 1 321 ? 22.022 12.506 -21.929 1.00 97.56 321 ARG A O 1
ATOM 2453 N N . PHE A 1 322 ? 21.150 11.674 -20.029 1.00 96.94 322 PHE A N 1
ATOM 2454 C CA . PHE A 1 322 ? 21.916 10.425 -20.068 1.00 96.94 322 PHE A CA 1
ATOM 2455 C C . PHE A 1 322 ? 21.632 9.593 -21.314 1.00 96.94 322 PHE A C 1
ATOM 2457 O O . PHE A 1 322 ? 22.554 9.025 -21.895 1.00 96.94 322 PHE A O 1
ATOM 2464 N N . LYS A 1 323 ? 20.389 9.576 -21.791 1.00 97.19 323 LYS A N 1
ATOM 2465 C CA . LYS A 1 323 ? 20.015 8.964 -23.068 1.00 97.19 323 LYS A CA 1
ATOM 2466 C C . LYS A 1 323 ? 20.800 9.564 -24.233 1.00 97.19 323 LYS A C 1
ATOM 2468 O O . LYS A 1 323 ? 21.304 8.828 -25.084 1.00 97.19 323 LYS A O 1
ATOM 2473 N N . SER A 1 324 ? 20.894 10.891 -24.289 1.00 96.88 324 SER A N 1
ATOM 2474 C CA . SER A 1 324 ? 21.605 11.592 -25.362 1.00 96.88 324 SER A CA 1
ATOM 2475 C C . SER A 1 324 ? 23.096 11.255 -25.365 1.00 96.88 324 SER A C 1
ATOM 2477 O O . SER A 1 324 ? 23.669 11.012 -26.429 1.00 96.88 324 SER A O 1
ATOM 2479 N N . ASP A 1 325 ? 23.714 11.171 -24.190 1.00 97.44 325 ASP A N 1
ATOM 2480 C CA . ASP A 1 325 ? 25.128 10.814 -24.064 1.00 97.44 325 ASP A CA 1
ATOM 2481 C C . ASP A 1 325 ? 25.380 9.322 -24.322 1.00 97.44 325 ASP A C 1
ATOM 2483 O O . ASP A 1 325 ? 26.315 8.973 -25.047 1.00 97.44 325 ASP A O 1
ATOM 2487 N N . ALA A 1 326 ? 24.489 8.441 -23.861 1.00 97.44 326 ALA A N 1
ATOM 2488 C CA . ALA A 1 326 ? 24.538 7.011 -24.157 1.00 97.44 326 ALA A CA 1
ATOM 2489 C C . ALA A 1 326 ? 24.433 6.734 -25.665 1.00 97.44 326 ALA A C 1
ATOM 2491 O O . ALA A 1 326 ? 25.186 5.919 -26.195 1.00 97.44 326 ALA A O 1
ATOM 2492 N N . LYS A 1 327 ? 23.570 7.456 -26.397 1.00 97.25 327 LYS A N 1
ATOM 2493 C CA . LYS A 1 327 ? 23.489 7.337 -27.864 1.00 97.25 327 LYS A CA 1
ATOM 2494 C C . LYS A 1 327 ? 24.799 7.712 -28.556 1.00 97.25 327 LYS A C 1
ATOM 2496 O O . LYS A 1 327 ? 25.189 7.029 -29.502 1.00 97.25 327 LYS A O 1
ATOM 2501 N N . LYS A 1 328 ? 25.484 8.768 -28.100 1.00 97.00 328 LYS A N 1
ATOM 2502 C CA . LYS A 1 328 ? 26.804 9.151 -28.637 1.00 97.00 328 LYS A CA 1
ATOM 2503 C C . LYS A 1 328 ? 27.842 8.067 -28.348 1.00 97.00 328 LYS A C 1
ATOM 2505 O O . LYS A 1 328 ? 28.561 7.669 -29.259 1.00 97.00 328 LYS A O 1
ATOM 2510 N N . MET A 1 329 ? 27.872 7.564 -27.112 1.00 97.00 329 MET A N 1
ATOM 2511 C CA . MET A 1 329 ? 28.800 6.513 -26.686 1.00 97.00 32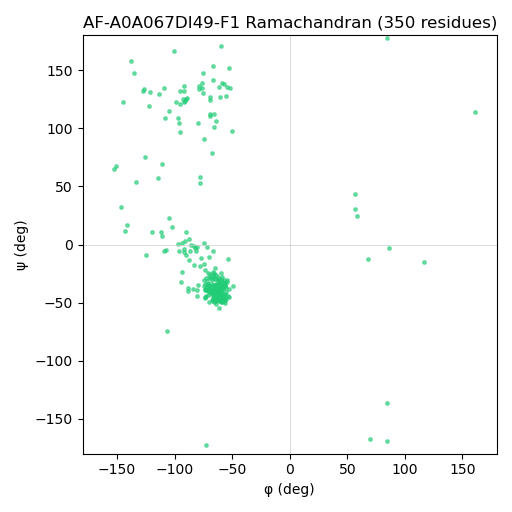9 MET A CA 1
ATOM 2512 C C . MET A 1 329 ? 28.625 5.236 -27.512 1.00 97.00 329 MET A C 1
ATOM 2514 O O . MET A 1 329 ? 29.591 4.704 -28.043 1.00 97.00 329 MET A O 1
ATOM 2518 N N . VAL A 1 330 ? 27.389 4.772 -27.686 1.00 96.25 330 VAL A N 1
ATOM 2519 C CA . VAL A 1 330 ? 27.086 3.556 -28.449 1.00 96.25 330 VAL A CA 1
ATOM 2520 C C . VAL A 1 330 ? 27.506 3.682 -29.915 1.00 96.25 330 VAL A C 1
ATOM 2522 O O . VAL A 1 330 ? 28.069 2.749 -30.480 1.00 96.25 330 VAL A O 1
ATOM 2525 N N . VAL A 1 331 ? 27.284 4.845 -30.534 1.00 95.88 331 VAL A N 1
ATOM 2526 C CA . VAL A 1 331 ? 27.758 5.106 -31.902 1.00 95.88 331 VAL A CA 1
ATOM 2527 C C . VAL A 1 331 ? 29.284 5.083 -31.961 1.00 95.88 331 VAL A C 1
ATOM 2529 O O . VAL A 1 331 ? 29.835 4.453 -32.860 1.00 95.88 331 VAL A O 1
ATOM 2532 N N . ALA A 1 332 ? 29.956 5.707 -30.989 1.00 95.44 332 ALA A N 1
ATOM 2533 C CA . ALA A 1 332 ? 31.411 5.712 -30.906 1.00 95.44 332 ALA A CA 1
ATOM 2534 C C . ALA A 1 332 ? 31.986 4.297 -30.735 1.00 95.44 332 ALA A C 1
ATOM 2536 O O . ALA A 1 332 ? 32.956 3.965 -31.407 1.00 95.44 332 ALA A O 1
ATOM 2537 N N . LEU A 1 333 ? 31.364 3.444 -29.912 1.00 94.69 333 LEU A N 1
ATOM 2538 C CA . LEU A 1 333 ? 31.762 2.041 -29.751 1.00 94.69 333 LEU A CA 1
ATOM 2539 C C . LEU A 1 333 ? 31.673 1.273 -31.075 1.00 94.69 333 LEU A C 1
ATOM 2541 O O . LEU A 1 333 ? 32.614 0.579 -31.448 1.00 94.69 333 LEU A O 1
ATOM 2545 N N . VAL A 1 334 ? 30.584 1.446 -31.828 1.00 93.44 334 VAL A N 1
ATOM 2546 C CA . VAL A 1 334 ? 30.458 0.821 -33.153 1.00 93.44 334 VAL A CA 1
ATOM 2547 C C . VAL A 1 334 ? 31.503 1.373 -34.126 1.00 93.44 334 VAL A C 1
ATOM 2549 O O . VAL A 1 334 ? 32.093 0.615 -34.892 1.00 93.44 334 VAL A O 1
ATOM 2552 N N . ASP A 1 335 ? 31.774 2.678 -34.098 1.00 93.12 335 ASP A N 1
ATOM 2553 C CA . ASP A 1 335 ? 32.803 3.280 -34.948 1.00 93.12 335 ASP A CA 1
ATOM 2554 C C . ASP A 1 335 ? 34.217 2.794 -34.604 1.00 93.12 335 ASP A C 1
ATOM 2556 O O . ASP A 1 335 ? 35.009 2.571 -35.518 1.00 93.12 335 ASP A O 1
ATOM 2560 N N . MET A 1 336 ? 34.525 2.541 -33.329 1.00 91.50 336 MET A N 1
ATOM 2561 C CA . MET A 1 336 ? 35.797 1.937 -32.915 1.00 91.50 336 MET A CA 1
ATOM 2562 C C . MET A 1 336 ? 35.979 0.539 -33.521 1.00 91.50 336 MET A C 1
ATOM 2564 O O . MET A 1 336 ? 37.005 0.282 -34.154 1.00 91.50 336 MET A O 1
ATOM 2568 N N . GLU A 1 337 ? 34.963 -0.323 -33.421 1.00 87.88 337 GLU A N 1
ATOM 2569 C CA . GLU A 1 337 ? 34.987 -1.674 -34.011 1.00 87.88 337 GLU A CA 1
ATOM 2570 C C . GLU A 1 337 ? 35.110 -1.642 -35.545 1.00 87.88 337 GLU A C 1
ATOM 2572 O O . GLU A 1 337 ? 35.703 -2.524 -36.167 1.00 87.88 337 GLU A O 1
ATOM 2577 N N . ARG A 1 338 ? 34.599 -0.586 -36.192 1.00 88.94 338 ARG A N 1
ATOM 2578 C CA . ARG A 1 338 ? 34.715 -0.394 -37.647 1.00 88.94 338 ARG A CA 1
ATOM 2579 C C . ARG A 1 338 ? 36.115 -0.007 -38.106 1.00 88.94 338 ARG A C 1
ATOM 2581 O O . ARG A 1 338 ? 36.461 -0.265 -39.262 1.00 88.94 338 ARG A O 1
ATOM 2588 N N . VAL A 1 339 ? 36.904 0.665 -37.271 1.00 86.50 339 VAL A N 1
ATOM 2589 C CA . VAL A 1 339 ? 38.211 1.205 -37.680 1.00 86.50 339 VAL A CA 1
ATOM 2590 C C . VAL A 1 339 ? 39.222 0.087 -37.911 1.00 86.50 339 VAL A C 1
ATOM 2592 O O . VAL A 1 339 ? 39.968 0.138 -38.895 1.00 86.50 339 VAL A O 1
ATOM 2595 N N . PHE A 1 340 ? 39.231 -0.931 -37.051 1.00 81.56 340 PHE A N 1
ATOM 2596 C CA . PHE A 1 340 ? 40.237 -1.982 -37.095 1.00 81.56 340 PHE A CA 1
ATOM 2597 C C . PHE A 1 340 ? 39.669 -3.345 -36.704 1.00 81.56 340 PHE A C 1
ATOM 2599 O O . PHE A 1 340 ? 39.209 -3.538 -35.587 1.00 81.56 340 PHE A O 1
ATOM 2606 N N . VAL A 1 341 ? 39.797 -4.315 -37.613 1.00 78.56 341 VAL A N 1
ATOM 2607 C CA . VAL A 1 341 ? 39.515 -5.726 -37.336 1.00 78.56 341 VAL A CA 1
ATOM 2608 C C . VAL A 1 341 ? 40.853 -6.455 -37.202 1.00 78.56 341 VAL A C 1
ATOM 2610 O O . VAL A 1 341 ? 41.595 -6.527 -38.188 1.00 78.56 341 VAL A O 1
ATOM 2613 N N . PRO A 1 342 ? 41.199 -6.990 -36.018 1.00 79.94 342 PRO A N 1
ATOM 2614 C CA . PRO A 1 342 ? 42.476 -7.660 -35.816 1.00 79.94 342 PRO A CA 1
ATOM 2615 C C . PRO A 1 342 ? 42.630 -8.886 -36.730 1.00 79.94 342 PRO A C 1
ATOM 2617 O O . PRO A 1 342 ? 41.728 -9.724 -36.769 1.00 79.94 342 PRO A O 1
ATOM 2620 N N . PRO A 1 343 ? 43.793 -9.092 -37.378 1.00 73.81 343 PRO A N 1
ATOM 2621 C CA . PRO A 1 343 ? 44.065 -10.300 -38.166 1.00 73.81 343 PRO A CA 1
ATOM 2622 C C . PRO A 1 343 ? 43.868 -11.604 -37.376 1.00 73.81 343 PRO A C 1
ATOM 2624 O O . PRO A 1 343 ? 43.410 -12.609 -37.914 1.00 73.81 343 PRO A O 1
ATOM 2627 N N . GLN A 1 344 ? 44.140 -11.571 -36.065 1.00 77.50 344 GLN A N 1
ATOM 2628 C CA . GLN A 1 344 ? 43.911 -12.694 -35.149 1.00 77.50 344 GLN A CA 1
ATOM 2629 C C . GLN A 1 344 ? 42.443 -13.143 -35.098 1.00 77.50 344 GLN A C 1
ATOM 2631 O O . GLN A 1 344 ? 42.176 -14.314 -34.835 1.00 77.50 344 GLN A O 1
ATOM 2636 N N . HIS A 1 345 ? 41.497 -12.235 -35.354 1.00 74.50 345 HIS A N 1
ATOM 2637 C CA . HIS A 1 345 ? 40.074 -12.555 -35.393 1.00 74.50 345 HIS A CA 1
ATOM 2638 C C . HIS A 1 345 ? 39.765 -13.548 -36.522 1.00 74.50 345 HIS A C 1
ATOM 2640 O O . HIS A 1 345 ? 39.090 -14.548 -36.295 1.00 74.50 345 HIS A O 1
ATOM 2646 N N . PHE A 1 346 ? 40.347 -13.340 -37.707 1.00 71.12 346 PHE A N 1
ATOM 2647 C CA . PHE A 1 346 ? 40.189 -14.245 -38.848 1.00 71.12 346 PHE A CA 1
ATOM 2648 C C . PHE A 1 346 ? 40.865 -15.600 -38.621 1.00 71.12 346 PHE A C 1
ATOM 2650 O O . PHE A 1 346 ? 40.313 -16.627 -39.000 1.00 71.12 346 PHE A O 1
ATOM 2657 N N . ILE A 1 347 ? 42.018 -15.626 -37.945 1.00 71.62 347 ILE A N 1
ATOM 2658 C CA . ILE A 1 347 ? 42.720 -16.878 -37.616 1.00 71.62 347 ILE A CA 1
ATOM 2659 C C . ILE A 1 347 ? 41.871 -17.746 -36.677 1.00 71.62 347 ILE A C 1
ATOM 2661 O O . ILE A 1 347 ? 41.749 -18.951 -36.882 1.00 71.62 347 ILE A O 1
ATOM 2665 N N . ARG A 1 348 ? 41.243 -17.134 -35.666 1.00 72.31 348 ARG A N 1
ATOM 2666 C CA . ARG A 1 348 ? 40.384 -17.845 -34.706 1.00 72.31 348 ARG A CA 1
ATOM 2667 C C . ARG A 1 348 ? 39.080 -18.353 -35.324 1.00 72.31 348 ARG A C 1
ATOM 2669 O O . ARG A 1 348 ? 38.560 -19.355 -34.849 1.00 72.31 348 ARG A O 1
ATOM 2676 N N . LEU A 1 349 ? 38.562 -17.686 -36.359 1.00 66.31 349 LEU A N 1
ATOM 2677 C CA . LEU A 1 349 ? 37.358 -18.115 -37.082 1.00 66.31 349 LEU A CA 1
ATOM 2678 C C . LEU A 1 349 ? 37.563 -19.414 -37.872 1.00 66.31 349 LEU A C 1
ATOM 2680 O O . LEU A 1 349 ? 36.611 -20.156 -38.031 1.00 66.31 349 LEU A O 1
ATOM 2684 N N . VAL A 1 350 ? 38.782 -19.692 -38.344 1.00 60.25 350 VAL A N 1
ATOM 2685 C CA . VAL A 1 350 ? 39.111 -20.926 -39.090 1.00 60.25 350 VAL A CA 1
ATOM 2686 C C . VAL A 1 350 ? 39.398 -22.110 -38.150 1.00 60.25 350 VAL A C 1
ATOM 2688 O O . VAL A 1 350 ? 39.389 -23.260 -38.572 1.00 60.25 350 VAL A O 1
ATOM 2691 N N . GLN A 1 351 ? 39.671 -21.835 -36.871 1.00 54.69 351 GLN A N 1
ATOM 2692 C CA . GLN A 1 351 ? 39.951 -22.843 -35.838 1.00 54.69 351 GLN A CA 1
ATOM 2693 C C . GLN A 1 351 ? 38.702 -23.294 -35.059 1.00 54.69 351 GLN A C 1
ATOM 2695 O O . GLN A 1 351 ? 38.803 -24.199 -34.230 1.00 54.69 351 GLN A O 1
ATOM 2700 N N . ARG A 1 352 ? 37.556 -22.647 -35.289 1.00 45.06 352 ARG A N 1
ATOM 2701 C CA . ARG A 1 352 ? 36.231 -23.065 -34.818 1.00 45.06 352 ARG A CA 1
ATOM 2702 C C . ARG A 1 352 ? 35.469 -23.680 -35.975 1.00 45.06 352 ARG A C 1
ATOM 2704 O O . ARG A 1 352 ? 34.689 -24.612 -35.692 1.00 45.06 352 ARG A O 1
#